Protein AF-A0A8T5GR39-F1 (afdb_monomer)

Mean predicted aligned error: 9.31 Å

pLDDT: mean 83.49, std 21.76, range [28.8, 98.62]

Structure (mmCIF, N/CA/C/O backbone):
data_AF-A0A8T5GR39-F1
#
_entry.id   AF-A0A8T5GR39-F1
#
loop_
_atom_site.group_PDB
_atom_site.id
_atom_site.type_symbol
_atom_site.label_atom_id
_atom_site.label_alt_id
_atom_site.label_comp_id
_atom_site.label_asym_id
_atom_site.label_entity_id
_atom_site.label_seq_id
_atom_site.pdbx_PDB_ins_code
_atom_site.Cartn_x
_atom_site.Cartn_y
_atom_site.Cartn_z
_atom_site.occupancy
_atom_site.B_iso_or_equiv
_atom_site.auth_seq_id
_atom_site.auth_comp_id
_a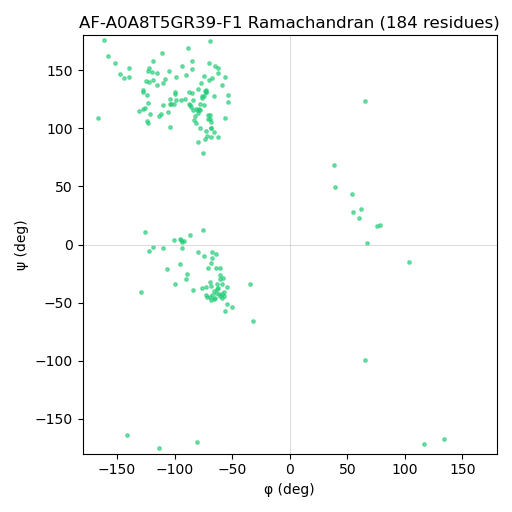tom_site.auth_asym_id
_atom_site.auth_atom_id
_atom_site.pdbx_PDB_model_num
ATOM 1 N N . MET A 1 1 ? -48.425 -27.937 48.451 1.00 47.28 1 MET A N 1
ATOM 2 C CA . MET A 1 1 ? -47.661 -26.733 48.041 1.00 47.28 1 MET A CA 1
ATOM 3 C C . MET A 1 1 ? -46.239 -27.165 47.697 1.00 47.28 1 MET A C 1
ATOM 5 O O . MET A 1 1 ? -45.456 -27.424 48.602 1.00 47.28 1 MET A O 1
ATOM 9 N N . ASN A 1 2 ? -45.935 -27.341 46.407 1.00 40.69 2 ASN A N 1
ATOM 10 C CA . ASN A 1 2 ? -44.663 -27.902 45.933 1.00 40.69 2 ASN A CA 1
ATOM 11 C C . ASN A 1 2 ? -43.601 -26.805 45.770 1.00 40.69 2 ASN A C 1
ATOM 13 O O . ASN A 1 2 ? -43.786 -25.868 44.998 1.00 40.69 2 ASN A O 1
ATOM 17 N N . LYS A 1 3 ? -42.480 -26.931 46.492 1.00 43.59 3 LYS A N 1
ATOM 18 C CA . LYS A 1 3 ? -41.306 -26.057 46.356 1.00 43.59 3 LYS A CA 1
ATOM 19 C C . LYS A 1 3 ? -40.440 -26.539 45.190 1.00 43.59 3 LYS A C 1
ATOM 21 O O . LYS A 1 3 ? -39.753 -27.549 45.303 1.00 43.59 3 LYS A O 1
ATOM 26 N N . ILE A 1 4 ? -40.461 -25.799 44.086 1.00 51.00 4 ILE A N 1
ATOM 27 C CA . ILE A 1 4 ? -39.559 -25.983 42.943 1.00 51.00 4 ILE A CA 1
ATOM 28 C C . ILE A 1 4 ? -38.205 -25.359 43.308 1.00 51.00 4 ILE A C 1
ATOM 30 O O . ILE A 1 4 ? -38.114 -24.150 43.523 1.00 51.00 4 ILE A O 1
ATOM 34 N N . LYS A 1 5 ? -37.149 -26.176 43.398 1.00 48.50 5 LYS A N 1
ATOM 35 C CA . LYS A 1 5 ? -35.764 -25.696 43.517 1.00 48.50 5 LYS A CA 1
ATOM 36 C C . LYS A 1 5 ? -35.280 -25.271 42.127 1.00 48.50 5 LYS A C 1
ATOM 38 O O . LYS A 1 5 ? -35.202 -26.102 41.229 1.00 48.50 5 LYS A O 1
ATOM 43 N N . LYS A 1 6 ? -34.974 -23.982 41.946 1.00 46.47 6 LYS A N 1
ATOM 44 C CA . LYS A 1 6 ? -34.277 -23.466 40.758 1.00 46.47 6 LYS A CA 1
ATOM 45 C C . LYS A 1 6 ? -32.780 -23.741 40.902 1.00 46.47 6 LYS A C 1
ATOM 47 O O . LYS A 1 6 ? -32.142 -23.204 41.803 1.00 46.47 6 LYS A O 1
ATOM 52 N N . THR A 1 7 ? -32.241 -24.562 40.012 1.00 47.00 7 THR A N 1
ATOM 53 C CA . THR A 1 7 ? -30.799 -24.749 39.824 1.00 47.00 7 THR A CA 1
ATOM 54 C C . THR A 1 7 ? -30.278 -23.579 38.986 1.00 47.00 7 THR A C 1
ATOM 56 O O . THR A 1 7 ? -30.674 -23.432 37.832 1.00 47.00 7 THR A O 1
ATOM 59 N N . LEU A 1 8 ? -29.440 -22.715 39.567 1.00 40.53 8 LEU A N 1
ATOM 60 C CA . LEU A 1 8 ? -28.679 -21.718 38.810 1.00 40.53 8 LEU A CA 1
ATOM 61 C C . LEU A 1 8 ? -27.487 -22.415 38.144 1.00 40.53 8 LEU A C 1
ATOM 63 O O . LEU A 1 8 ? -26.633 -22.967 38.834 1.00 40.53 8 LEU A O 1
ATOM 67 N N . TYR A 1 9 ? -27.411 -22.350 36.817 1.00 39.31 9 TYR A N 1
ATOM 68 C CA . TYR A 1 9 ? -26.174 -22.606 36.086 1.00 39.31 9 TYR A CA 1
ATOM 69 C C . TYR A 1 9 ? -25.339 -21.325 36.103 1.00 39.31 9 TYR A C 1
ATOM 71 O O . TYR A 1 9 ? -25.710 -20.326 35.492 1.00 39.31 9 TYR A O 1
ATOM 79 N N . ALA A 1 10 ? -24.226 -21.347 36.834 1.00 38.19 10 ALA A N 1
ATOM 80 C CA . ALA A 1 10 ? -23.191 -20.331 36.730 1.00 38.19 10 ALA A CA 1
ATOM 81 C C . ALA A 1 10 ? -22.310 -20.669 35.519 1.00 38.19 10 ALA A C 1
ATOM 83 O O . ALA A 1 10 ? -21.510 -21.602 35.562 1.00 38.19 10 ALA A O 1
ATOM 84 N N . THR A 1 11 ? -22.468 -19.933 34.422 1.00 42.97 11 THR A N 1
ATOM 85 C CA . THR A 1 11 ? -21.481 -19.899 33.339 1.00 42.97 11 THR A CA 1
ATOM 86 C C . THR A 1 11 ? -20.228 -19.204 33.857 1.00 42.97 11 THR A C 1
ATOM 88 O O . THR A 1 11 ? -20.209 -17.987 34.035 1.00 42.97 11 THR A O 1
ATOM 91 N N . ALA A 1 12 ? -19.187 -19.987 34.126 1.00 37.16 12 ALA A N 1
ATOM 92 C CA . ALA A 1 12 ? -17.850 -19.480 34.377 1.00 37.16 12 ALA A CA 1
ATOM 93 C C . ALA A 1 12 ? -17.296 -18.892 33.070 1.00 37.16 12 ALA A C 1
ATOM 95 O O . ALA A 1 12 ? -16.859 -19.623 32.183 1.00 37.16 12 ALA A O 1
ATOM 96 N N . ALA A 1 13 ? -17.341 -17.566 32.935 1.00 38.84 13 ALA A N 1
ATOM 97 C CA . ALA A 1 13 ? -16.509 -16.866 31.971 1.00 38.84 13 ALA A CA 1
ATOM 98 C C . ALA A 1 13 ? -15.063 -16.969 32.470 1.00 38.84 13 ALA A C 1
ATOM 100 O O . ALA A 1 13 ? -14.705 -16.383 33.492 1.00 38.84 13 ALA A O 1
ATOM 101 N N . ALA A 1 14 ? -14.250 -17.770 31.785 1.00 36.03 14 ALA A N 1
ATOM 102 C CA . A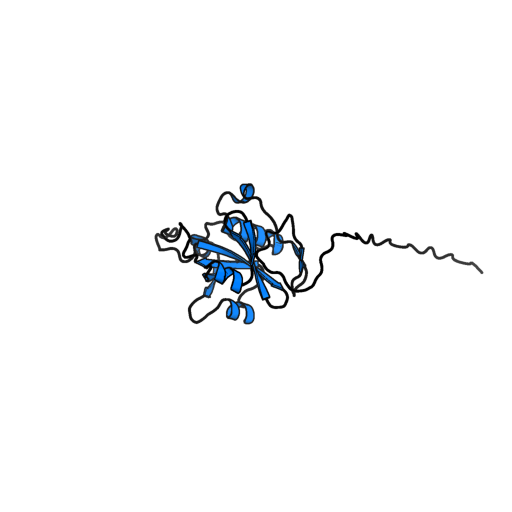LA A 1 14 ? -12.818 -17.825 32.021 1.00 36.03 14 ALA A CA 1
ATOM 103 C C . ALA A 1 14 ? -12.212 -16.473 31.616 1.00 36.03 14 ALA A C 1
ATOM 105 O O . ALA A 1 14 ? -11.966 -16.209 30.442 1.00 36.03 14 ALA A O 1
ATOM 106 N N . ALA A 1 15 ? -12.010 -15.596 32.599 1.00 36.66 15 ALA A N 1
ATOM 107 C CA . ALA A 1 15 ? -11.157 -14.432 32.451 1.00 36.66 15 ALA A CA 1
ATOM 108 C C . ALA A 1 15 ? -9.715 -14.936 32.324 1.00 36.66 15 ALA A C 1
ATOM 110 O O . ALA A 1 15 ? -9.081 -15.306 33.313 1.00 36.66 15 ALA A O 1
ATOM 111 N N . VAL A 1 16 ? -9.211 -14.994 31.094 1.00 32.41 16 VAL A N 1
ATOM 112 C CA . VAL A 1 16 ? -7.789 -15.216 30.846 1.00 32.41 16 VAL A CA 1
ATOM 113 C C . VAL A 1 16 ? -7.068 -13.919 31.207 1.00 32.41 16 VAL A C 1
ATOM 115 O O . VAL A 1 16 ? -6.948 -12.995 30.408 1.00 32.41 16 VAL A O 1
ATOM 118 N N . LEU A 1 17 ? -6.645 -13.835 32.466 1.00 34.78 17 LEU A N 1
ATOM 119 C CA . LEU A 1 17 ? -5.727 -12.818 32.959 1.00 34.78 17 LEU A CA 1
ATOM 120 C C . LEU A 1 17 ? -4.334 -13.115 32.397 1.00 34.78 17 LEU A C 1
ATOM 122 O O . LEU A 1 17 ? -3.565 -13.870 32.987 1.00 34.78 17 LEU A O 1
ATOM 126 N N . PHE A 1 18 ? -4.001 -12.509 31.259 1.00 34.69 18 PHE A N 1
ATOM 127 C CA . PHE A 1 18 ? -2.606 -12.368 30.858 1.00 34.69 18 PHE A CA 1
ATOM 128 C C . PHE A 1 18 ? -1.982 -11.223 31.653 1.00 34.69 18 PHE A C 1
ATOM 130 O O . PHE A 1 18 ? -2.155 -10.043 31.356 1.00 34.69 18 PHE A O 1
ATOM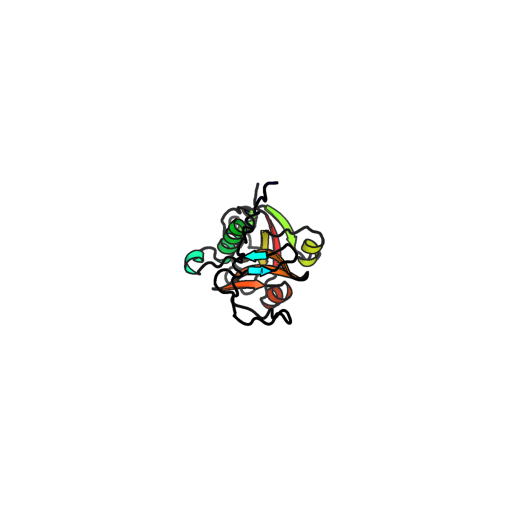 137 N N . THR A 1 19 ? -1.246 -11.586 32.698 1.00 36.47 19 THR A N 1
ATOM 138 C CA . THR A 1 19 ? -0.335 -10.684 33.395 1.00 36.47 19 THR A CA 1
ATOM 139 C C . THR A 1 19 ? 0.963 -10.566 32.596 1.00 36.47 19 THR A C 1
ATOM 141 O O . THR A 1 19 ? 1.924 -11.289 32.846 1.00 36.47 19 THR A O 1
ATOM 144 N N . SER A 1 20 ? 1.015 -9.626 31.657 1.00 34.41 20 SER A N 1
ATOM 145 C CA . SER A 1 20 ? 2.265 -8.941 31.320 1.00 34.41 20 SER A CA 1
ATOM 146 C C . SER A 1 20 ? 1.970 -7.451 31.317 1.00 34.41 20 SER A C 1
ATOM 148 O O . SER A 1 20 ? 1.134 -6.990 30.542 1.00 34.41 20 SER A O 1
ATOM 150 N N . GLY A 1 21 ? 2.584 -6.716 32.241 1.00 33.69 21 GLY A N 1
ATOM 151 C CA . GLY A 1 21 ? 2.335 -5.293 32.422 1.00 33.69 21 GLY A CA 1
ATOM 152 C C . GLY A 1 21 ? 2.572 -4.508 31.136 1.00 33.69 21 GLY A C 1
ATOM 153 O O . GLY A 1 21 ? 3.713 -4.294 30.748 1.00 33.69 21 GLY A O 1
ATOM 154 N N . TYR A 1 22 ? 1.489 -4.035 30.527 1.00 32.62 22 TYR A N 1
ATOM 155 C CA . TYR A 1 22 ? 1.511 -2.950 29.559 1.00 32.62 22 TYR A CA 1
ATOM 156 C C . TYR A 1 22 ? 0.773 -1.774 30.185 1.00 32.62 22 TYR A C 1
ATOM 158 O O . TYR A 1 22 ? -0.435 -1.816 30.420 1.00 32.62 22 TYR A O 1
ATOM 166 N N . LYS A 1 23 ? 1.530 -0.727 30.514 1.00 28.80 23 LYS A N 1
ATOM 167 C CA . LYS A 1 23 ? 0.948 0.574 30.823 1.00 28.80 23 LYS A CA 1
ATOM 168 C C . LYS A 1 23 ? 0.419 1.142 29.511 1.00 28.80 23 LYS A C 1
ATOM 170 O O . LYS A 1 23 ? 1.199 1.483 28.632 1.00 28.80 23 LYS A O 1
ATOM 175 N N . VAL A 1 24 ? -0.900 1.231 29.393 1.00 32.59 24 VAL A N 1
ATOM 176 C CA . VAL A 1 24 ? -1.555 2.072 28.392 1.00 32.59 24 VAL A CA 1
ATOM 177 C C . VAL A 1 24 ? -1.372 3.512 28.867 1.00 32.59 24 VAL A C 1
ATOM 179 O O . VAL A 1 24 ? -2.049 3.962 29.789 1.00 32.59 24 VAL A O 1
ATOM 182 N N . GLY A 1 25 ? -0.376 4.194 28.316 1.00 29.55 25 GLY A N 1
ATOM 183 C CA . GLY A 1 25 ? -0.053 5.580 28.624 1.00 29.55 25 GLY A CA 1
ATOM 184 C C . GLY A 1 25 ? 0.911 6.091 27.568 1.00 29.55 25 GLY A C 1
ATOM 185 O O . GLY A 1 25 ? 2.052 5.653 27.550 1.00 29.55 25 GLY A O 1
ATOM 186 N N . GLU A 1 26 ? 0.403 6.975 26.707 1.00 30.44 26 GLU A N 1
ATOM 187 C CA . GLU A 1 26 ? 1.062 7.559 25.531 1.00 30.44 26 GLU A CA 1
ATOM 188 C C . GLU A 1 26 ? 1.391 6.543 24.426 1.00 30.44 26 GLU A C 1
ATOM 190 O O . GLU A 1 26 ? 2.028 5.516 24.637 1.00 30.44 26 GLU A O 1
ATOM 195 N N . ALA A 1 27 ? 0.885 6.811 23.220 1.00 35.66 27 ALA A N 1
ATOM 196 C CA . ALA A 1 27 ? 1.167 6.024 22.032 1.00 35.66 27 ALA A CA 1
ATOM 197 C C . ALA A 1 27 ? 2.670 6.10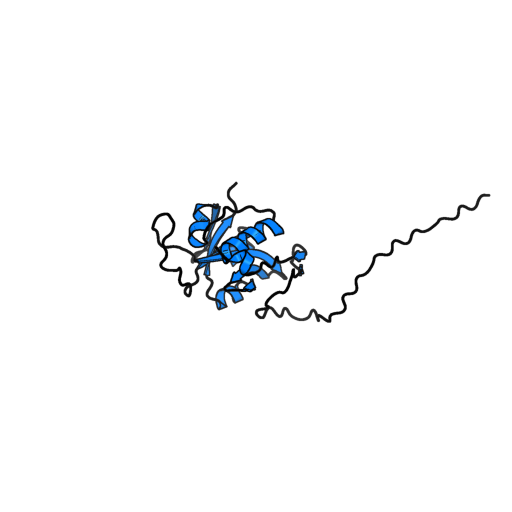1 21.729 1.00 35.66 27 ALA A C 1
ATOM 199 O O . ALA A 1 27 ? 3.140 7.012 21.051 1.00 35.66 27 ALA A O 1
ATOM 200 N N . ASP A 1 28 ? 3.430 5.146 22.255 1.00 42.38 28 ASP A N 1
ATOM 201 C CA . ASP A 1 28 ? 4.811 4.923 21.867 1.00 42.38 28 ASP A CA 1
ATOM 202 C C . ASP A 1 28 ? 4.816 4.230 20.497 1.00 42.38 28 ASP A C 1
ATOM 204 O O . ASP A 1 28 ? 4.938 3.012 20.368 1.00 42.38 28 ASP A O 1
ATOM 208 N N . VAL A 1 29 ? 4.599 5.030 19.450 1.00 47.31 29 VAL A N 1
ATOM 209 C CA . VAL A 1 29 ? 4.646 4.594 18.049 1.00 47.31 29 VAL A CA 1
ATOM 210 C C . VAL A 1 29 ? 6.101 4.406 17.586 1.00 47.31 29 VAL A C 1
ATOM 212 O O . VAL A 1 29 ? 6.349 4.287 16.394 1.00 47.31 29 VAL A O 1
ATOM 215 N N . ASN A 1 30 ? 7.111 4.394 18.464 1.00 43.38 30 ASN A N 1
ATOM 216 C CA . ASN A 1 30 ? 8.511 4.303 18.046 1.00 43.38 30 ASN A CA 1
ATOM 217 C C . ASN A 1 30 ? 8.846 2.930 17.434 1.00 43.38 30 ASN A C 1
ATOM 219 O O . ASN A 1 30 ? 9.254 2.019 18.145 1.00 43.38 30 ASN A O 1
ATOM 223 N N . ASN A 1 31 ? 8.730 2.805 16.103 1.00 47.41 31 ASN A N 1
ATOM 224 C CA . ASN A 1 31 ? 9.329 1.749 15.270 1.00 47.41 31 ASN A CA 1
ATOM 225 C C . ASN A 1 31 ? 9.294 0.345 15.900 1.00 47.41 31 ASN A C 1
ATOM 227 O O . ASN A 1 31 ? 10.317 -0.339 15.990 1.00 47.41 31 ASN A O 1
ATOM 231 N N . ARG A 1 32 ? 8.128 -0.081 16.387 1.00 45.38 32 ARG A N 1
ATOM 232 C CA . ARG A 1 32 ? 8.007 -1.377 17.045 1.00 45.38 32 ARG A CA 1
ATOM 233 C C . ARG A 1 32 ? 8.049 -2.484 15.992 1.00 45.38 32 ARG A C 1
ATOM 235 O O . ARG A 1 32 ? 7.196 -2.535 15.111 1.00 45.38 32 ARG A O 1
ATOM 242 N N . VAL A 1 33 ? 9.031 -3.378 16.103 1.00 50.97 33 VAL A N 1
ATOM 243 C CA . VAL A 1 33 ? 9.006 -4.677 15.420 1.00 50.97 33 VAL A CA 1
ATOM 244 C C . VAL A 1 33 ? 7.935 -5.508 16.120 1.00 50.97 33 VAL A C 1
ATOM 246 O O . VAL A 1 33 ? 8.093 -5.873 17.288 1.00 50.97 33 VAL A O 1
ATOM 249 N N . LEU A 1 34 ? 6.807 -5.714 15.444 1.00 53.06 34 LEU A N 1
ATOM 250 C CA . LEU A 1 34 ? 5.657 -6.417 16.008 1.00 53.06 34 LEU A CA 1
ATOM 251 C C . LEU A 1 34 ? 5.928 -7.931 16.005 1.00 53.06 34 LEU A C 1
ATOM 253 O O . LEU A 1 34 ? 6.533 -8.466 15.073 1.00 53.06 34 LEU A O 1
ATOM 257 N N . GLY A 1 35 ? 5.542 -8.598 17.094 1.00 52.44 35 GLY A N 1
ATOM 258 C CA . GLY A 1 35 ? 5.691 -10.045 17.272 1.00 52.44 35 GLY A CA 1
ATOM 259 C C . GLY A 1 35 ? 4.593 -10.848 16.566 1.00 52.44 35 GLY A C 1
ATOM 260 O O . GLY A 1 35 ? 3.808 -10.303 15.796 1.00 52.44 35 GLY A O 1
ATOM 261 N N . ILE A 1 36 ? 4.539 -12.154 16.847 1.00 57.66 36 ILE A N 1
ATOM 262 C CA . ILE A 1 36 ? 3.492 -13.066 16.354 1.00 57.66 36 ILE A CA 1
ATOM 263 C C . ILE A 1 36 ? 2.081 -12.538 16.691 1.00 57.66 36 ILE A C 1
ATOM 265 O O . ILE A 1 36 ? 1.784 -12.297 17.858 1.00 57.66 36 ILE A O 1
ATOM 269 N N . ASP A 1 37 ? 1.256 -12.355 15.654 1.00 68.44 37 ASP A N 1
ATOM 270 C CA . ASP A 1 37 ? -0.166 -11.973 15.659 1.00 68.44 37 ASP A CA 1
ATOM 271 C C . ASP A 1 37 ? -0.575 -10.926 16.711 1.00 68.44 37 ASP A C 1
ATOM 273 O O . ASP A 1 37 ? -1.323 -11.197 17.655 1.00 68.44 37 ASP A O 1
ATOM 277 N N . GLU A 1 38 ? -0.102 -9.689 16.536 1.00 83.56 38 GLU A N 1
ATOM 278 C CA . GLU A 1 38 ? -0.457 -8.584 17.427 1.00 83.56 38 GLU A CA 1
ATOM 279 C C . GLU A 1 38 ? -1.895 -8.095 17.180 1.00 83.56 38 GLU A C 1
ATOM 281 O O . GLU A 1 38 ? -2.283 -7.777 16.053 1.00 83.56 38 GLU A O 1
ATOM 286 N N . ILE A 1 39 ? -2.691 -8.017 18.252 1.00 89.25 39 ILE A N 1
ATOM 287 C CA . ILE A 1 39 ? -4.032 -7.424 18.223 1.00 89.25 39 ILE A CA 1
ATOM 288 C C . ILE A 1 39 ? -3.889 -5.907 18.335 1.00 89.25 39 ILE A C 1
ATOM 290 O O . ILE A 1 39 ? -3.446 -5.383 19.356 1.00 89.25 39 ILE A O 1
ATOM 294 N N . ILE A 1 40 ? -4.317 -5.206 17.294 1.00 91.38 40 ILE A N 1
ATOM 295 C CA . ILE A 1 40 ? -4.331 -3.751 17.208 1.00 91.38 40 ILE A CA 1
ATOM 296 C C . ILE A 1 40 ? -5.744 -3.258 17.499 1.00 91.38 40 ILE A C 1
ATOM 298 O O . ILE A 1 40 ? -6.707 -3.731 16.888 1.00 91.38 40 ILE A O 1
ATOM 302 N N . GLN A 1 41 ? -5.870 -2.291 18.410 1.00 93.31 41 GLN A N 1
ATOM 303 C CA . GLN A 1 41 ? -7.140 -1.611 18.631 1.00 93.31 41 GLN A CA 1
ATOM 304 C C . GLN A 1 41 ? -7.293 -0.436 17.665 1.00 93.31 41 GLN A C 1
ATOM 306 O O . GLN A 1 41 ? -6.478 0.482 17.683 1.00 93.31 41 GLN A O 1
ATOM 311 N N . LEU A 1 42 ? -8.332 -0.466 16.837 1.00 94.38 42 LEU A N 1
ATOM 312 C CA . LEU A 1 42 ? -8.671 0.596 15.894 1.00 94.38 42 LEU A CA 1
ATOM 313 C C . LEU A 1 42 ? -9.954 1.294 16.335 1.00 94.38 42 LEU A C 1
ATOM 315 O O . LEU A 1 42 ? -10.766 0.753 17.086 1.00 94.38 42 LEU A O 1
ATOM 319 N N . ASP A 1 43 ? -10.205 2.461 15.754 1.00 93.12 43 ASP A N 1
ATOM 320 C CA . ASP A 1 43 ? -11.436 3.226 15.977 1.00 93.12 43 ASP A CA 1
ATOM 321 C C . ASP A 1 43 ? -12.686 2.436 15.542 1.00 93.12 43 ASP A C 1
ATOM 323 O O . ASP A 1 43 ? -13.777 2.613 16.079 1.00 93.12 43 ASP A O 1
ATOM 327 N N . SER A 1 44 ? -12.515 1.517 14.585 1.00 92.50 44 SER A N 1
ATOM 328 C CA . SER A 1 44 ? -13.566 0.626 14.067 1.00 92.50 44 SER A CA 1
ATOM 329 C C . SER A 1 44 ? -13.660 -0.730 14.783 1.00 92.50 44 SER A C 1
ATOM 331 O O . SER A 1 44 ? -14.466 -1.575 14.390 1.00 92.50 44 SER A O 1
ATOM 333 N N . GLY A 1 45 ? -12.851 -0.953 15.822 1.00 94.44 45 GLY A N 1
ATOM 334 C CA . GLY A 1 45 ? -12.739 -2.218 16.546 1.00 94.44 45 GLY A CA 1
ATOM 335 C C . GLY A 1 45 ? -11.348 -2.840 16.438 1.00 94.44 45 GLY A C 1
ATOM 336 O O . GLY A 1 45 ? -10.412 -2.239 15.927 1.00 94.44 45 GLY A O 1
ATOM 337 N N . GLN A 1 46 ? -11.201 -4.069 16.922 1.00 94.19 46 GLN A N 1
ATOM 338 C CA . GLN A 1 46 ? -9.896 -4.730 16.971 1.00 94.19 46 GLN A CA 1
ATOM 339 C C . GLN A 1 46 ? -9.601 -5.538 15.704 1.00 94.19 46 GLN A C 1
ATOM 341 O O . GLN A 1 46 ? -10.502 -6.155 15.128 1.00 94.19 46 GLN A O 1
ATOM 346 N N . ARG A 1 47 ? -8.329 -5.581 15.299 1.00 93.69 47 ARG A N 1
ATOM 347 C CA . ARG A 1 47 ? -7.839 -6.418 14.195 1.00 93.69 47 ARG A CA 1
ATOM 348 C C . ARG A 1 47 ? -6.493 -7.030 14.536 1.00 93.69 47 ARG A C 1
ATOM 350 O O . ARG A 1 47 ? -5.661 -6.379 15.154 1.00 93.69 47 ARG A O 1
ATOM 357 N N . THR A 1 48 ? -6.267 -8.255 14.086 1.00 93.75 48 THR A N 1
ATOM 358 C CA . THR A 1 48 ? -4.953 -8.895 14.170 1.00 93.75 48 THR A CA 1
ATOM 359 C C . THR A 1 48 ? -4.111 -8.477 12.972 1.00 93.75 48 THR A C 1
ATOM 361 O O . THR A 1 48 ? -4.583 -8.542 11.835 1.00 93.75 48 THR A O 1
ATOM 364 N N . LEU A 1 49 ? -2.880 -8.031 13.216 1.00 91.50 49 LEU A N 1
ATOM 365 C CA . LEU A 1 49 ? -1.911 -7.793 12.154 1.00 91.50 49 LEU A CA 1
ATOM 366 C C . LEU A 1 49 ? -1.205 -9.115 11.809 1.00 91.50 49 LEU A C 1
ATOM 368 O O . LEU A 1 49 ? -0.496 -9.644 12.666 1.00 91.50 49 LEU A O 1
ATOM 372 N N . PRO A 1 50 ? -1.359 -9.644 10.584 1.00 90.56 50 PRO A N 1
ATOM 373 C CA . PRO A 1 50 ? -0.755 -10.911 10.218 1.00 90.56 50 PRO A CA 1
ATOM 374 C C . PRO A 1 50 ? 0.755 -10.756 10.055 1.00 90.56 50 PRO A C 1
ATOM 376 O O . PRO A 1 50 ? 1.243 -9.847 9.374 1.00 90.56 50 PRO A O 1
ATOM 379 N N . PHE A 1 51 ? 1.500 -11.680 10.653 1.00 88.31 51 PHE A N 1
ATOM 380 C CA . PHE A 1 51 ? 2.943 -11.753 10.493 1.00 88.31 51 PHE A CA 1
ATOM 381 C C . PHE A 1 51 ? 3.314 -12.902 9.556 1.00 88.31 51 PHE A C 1
ATOM 383 O O . PHE A 1 51 ? 2.981 -14.056 9.807 1.00 88.31 51 PHE A O 1
ATOM 390 N N . TYR A 1 52 ? 4.072 -12.596 8.504 1.00 85.50 52 TYR A N 1
ATOM 391 C CA . TYR A 1 52 ? 4.634 -13.609 7.613 1.00 85.50 52 TYR A CA 1
ATOM 392 C C . TYR A 1 52 ? 6.155 -13.583 7.709 1.00 85.50 52 TYR A C 1
ATOM 394 O O . TYR A 1 52 ? 6.782 -12.521 7.700 1.00 85.50 52 TYR A O 1
ATOM 402 N N . SER A 1 53 ? 6.770 -14.758 7.755 1.00 81.62 53 SER A N 1
ATOM 403 C CA . SER A 1 53 ? 8.223 -14.870 7.718 1.00 81.62 53 SER A CA 1
ATOM 404 C C . SER A 1 53 ? 8.786 -14.378 6.381 1.00 81.62 53 SER A C 1
ATOM 406 O O . SER A 1 53 ? 8.166 -14.484 5.318 1.00 81.62 53 SER A O 1
ATOM 408 N N . SER A 1 54 ? 10.039 -13.920 6.394 1.00 78.81 54 SER A N 1
ATOM 409 C CA . SER A 1 54 ? 10.764 -13.598 5.158 1.00 78.81 54 SER A CA 1
ATOM 410 C C . SER A 1 54 ? 10.853 -14.802 4.207 1.00 78.81 54 SER A C 1
ATOM 412 O O . SER A 1 54 ? 10.868 -14.627 2.988 1.00 78.81 54 SER A O 1
ATOM 414 N N . PHE A 1 55 ? 10.844 -16.032 4.741 1.00 80.38 55 PHE A N 1
ATOM 415 C CA . PHE A 1 55 ? 10.781 -17.261 3.950 1.00 80.38 55 PHE A CA 1
ATOM 416 C C . PHE A 1 55 ? 9.463 -17.375 3.172 1.00 80.38 55 PHE A C 1
ATOM 418 O O . PHE A 1 55 ? 9.467 -17.743 1.995 1.00 80.38 55 PHE A O 1
ATOM 425 N N . GLU A 1 56 ? 8.342 -17.032 3.801 1.00 81.62 56 GLU A N 1
ATOM 426 C CA . GLU A 1 56 ? 7.034 -17.006 3.149 1.00 81.62 56 GLU A CA 1
ATOM 427 C C . GLU A 1 56 ? 6.949 -15.874 2.124 1.00 81.62 56 GLU A C 1
ATOM 429 O O . GLU A 1 56 ? 6.323 -16.042 1.078 1.00 81.62 56 GLU A O 1
ATOM 434 N N . LEU A 1 57 ? 7.634 -14.753 2.354 1.00 85.19 57 LEU A N 1
ATOM 435 C CA . LEU A 1 57 ? 7.587 -13.567 1.495 1.00 85.19 57 LEU A CA 1
ATOM 436 C C . LEU A 1 57 ? 8.684 -13.481 0.420 1.00 85.19 57 LEU A C 1
ATOM 438 O O . LEU A 1 57 ? 8.683 -12.514 -0.336 1.00 85.19 57 LEU A O 1
ATOM 442 N N . LYS A 1 58 ? 9.565 -14.488 0.296 1.00 72.81 58 LYS A N 1
ATOM 443 C CA . LYS A 1 58 ? 10.773 -14.535 -0.570 1.00 72.81 58 LYS A CA 1
ATOM 444 C C . LYS A 1 58 ? 10.704 -13.826 -1.930 1.00 72.81 58 LYS A C 1
ATOM 446 O O . LYS A 1 58 ? 11.716 -13.309 -2.386 1.00 72.81 58 LYS A O 1
ATOM 451 N N . ASN A 1 59 ? 9.542 -13.819 -2.583 1.00 65.44 59 ASN A N 1
ATOM 452 C CA . ASN A 1 59 ? 9.303 -13.111 -3.838 1.00 65.44 59 ASN A CA 1
ATOM 453 C C . ASN A 1 59 ? 8.205 -12.064 -3.654 1.00 65.44 59 ASN A C 1
ATOM 455 O O . ASN A 1 59 ? 7.179 -12.351 -3.033 1.00 65.44 59 ASN A O 1
ATOM 459 N N . LEU A 1 60 ? 8.374 -10.906 -4.303 1.00 72.50 60 LEU A N 1
ATOM 460 C CA . LEU A 1 60 ? 7.385 -9.820 -4.316 1.00 72.50 60 LEU A CA 1
ATOM 461 C C . LEU A 1 60 ? 7.103 -9.256 -2.914 1.00 72.50 60 LEU A C 1
ATOM 463 O O . LEU A 1 60 ? 5.987 -8.832 -2.668 1.00 72.50 60 LEU A O 1
ATOM 467 N N . MET A 1 61 ? 8.086 -9.276 -2.008 1.00 85.50 61 MET A N 1
ATOM 468 C CA . MET A 1 61 ? 7.944 -9.100 -0.552 1.00 85.50 61 MET A CA 1
ATOM 469 C C . MET A 1 61 ? 6.802 -8.168 -0.102 1.00 85.50 61 MET A C 1
ATOM 471 O O . MET A 1 61 ? 5.824 -8.646 0.470 1.00 85.50 61 MET A O 1
ATOM 475 N N . CYS A 1 62 ? 6.872 -6.870 -0.417 1.00 95.31 62 CYS A N 1
ATOM 476 C CA . CYS A 1 62 ? 5.846 -5.901 -0.019 1.00 95.31 62 CYS A CA 1
ATOM 477 C C . CYS A 1 62 ? 4.486 -6.145 -0.690 1.00 95.31 62 CYS A C 1
ATOM 479 O O . CYS A 1 62 ? 3.454 -6.074 -0.029 1.00 95.31 62 CYS A O 1
ATOM 481 N N . ALA A 1 63 ? 4.471 -6.503 -1.976 1.00 96.81 63 ALA A N 1
ATOM 482 C CA . ALA A 1 63 ? 3.240 -6.763 -2.715 1.00 96.81 63 ALA A CA 1
ATOM 483 C C . ALA A 1 63 ? 2.561 -8.077 -2.313 1.00 96.81 63 ALA A C 1
ATOM 485 O O . ALA A 1 63 ? 1.336 -8.157 -2.222 1.00 96.81 63 ALA A O 1
ATOM 486 N N . LYS A 1 64 ? 3.353 -9.111 -2.022 1.00 96.06 64 LYS A N 1
ATOM 487 C CA . LYS A 1 64 ? 2.868 -10.379 -1.489 1.00 96.06 64 LYS A CA 1
ATOM 488 C C . LYS A 1 64 ? 2.297 -10.176 -0.092 1.00 96.06 64 LYS A C 1
ATOM 490 O O . LYS A 1 64 ? 1.188 -10.641 0.137 1.00 96.06 64 LYS A O 1
ATOM 495 N N . TYR A 1 65 ? 3.007 -9.461 0.781 1.00 96.44 65 TYR A N 1
ATOM 496 C CA . TYR A 1 65 ? 2.508 -9.106 2.108 1.00 96.44 65 TYR A CA 1
ATOM 497 C C . TYR A 1 65 ? 1.173 -8.363 2.019 1.00 96.44 65 TYR A C 1
ATOM 499 O O . TYR A 1 65 ? 0.180 -8.848 2.550 1.00 96.44 65 TYR A O 1
ATOM 507 N N . ALA A 1 66 ? 1.129 -7.238 1.294 1.00 97.75 66 ALA A N 1
ATOM 508 C CA . ALA A 1 66 ? -0.055 -6.383 1.229 1.00 97.75 66 ALA A CA 1
ATOM 509 C C . ALA A 1 66 ? -1.285 -7.160 0.743 1.00 97.75 66 ALA A C 1
ATOM 511 O O . ALA A 1 66 ? -2.361 -7.037 1.316 1.00 97.75 66 ALA A O 1
ATOM 512 N N . ARG A 1 67 ? -1.110 -8.029 -0.258 1.00 97.75 67 ARG A N 1
ATOM 513 C CA . ARG A 1 67 ? -2.183 -8.873 -0.787 1.00 97.75 67 ARG A CA 1
ATOM 514 C C . ARG A 1 67 ? -2.641 -9.962 0.183 1.00 97.75 67 ARG A C 1
ATOM 516 O O . ARG A 1 67 ? -3.841 -10.181 0.303 1.00 97.75 67 ARG A O 1
ATOM 523 N N . LEU A 1 68 ? -1.714 -10.670 0.833 1.00 96.19 68 LEU A N 1
ATOM 524 C CA . LEU A 1 68 ? -2.076 -11.713 1.800 1.00 96.19 68 LEU A CA 1
ATOM 525 C C . LEU A 1 68 ? -2.796 -11.101 3.003 1.00 96.19 68 LEU A C 1
ATOM 527 O O . LEU A 1 68 ? -3.883 -11.554 3.344 1.00 96.19 68 LEU A O 1
ATOM 531 N N . ALA A 1 69 ? -2.259 -10.006 3.542 1.00 96.69 69 ALA A N 1
ATOM 532 C CA . ALA A 1 69 ? -2.882 -9.267 4.629 1.00 96.69 69 ALA A CA 1
ATOM 533 C C . ALA A 1 69 ? -4.263 -8.716 4.223 1.00 96.69 69 ALA A C 1
ATOM 535 O O . ALA A 1 69 ? -5.226 -8.866 4.971 1.00 96.69 69 ALA A O 1
ATOM 536 N N . ALA A 1 70 ? -4.405 -8.160 3.013 1.00 98.06 70 ALA A N 1
ATOM 537 C CA . ALA A 1 70 ? -5.700 -7.711 2.500 1.00 98.06 70 ALA A CA 1
ATOM 538 C C . ALA A 1 70 ? -6.730 -8.849 2.430 1.00 98.06 70 ALA A C 1
ATOM 540 O O . ALA A 1 70 ? -7.887 -8.678 2.819 1.00 98.06 70 ALA A O 1
ATOM 541 N N . LYS A 1 71 ? -6.308 -10.032 1.973 1.00 97.38 71 LYS A N 1
ATOM 542 C CA . LYS A 1 71 ? -7.180 -11.203 1.900 1.00 97.38 71 LYS A CA 1
ATOM 543 C C . LYS A 1 71 ? -7.575 -11.706 3.284 1.00 97.38 71 LYS A C 1
ATOM 545 O O . LYS A 1 71 ? -8.737 -12.032 3.495 1.00 97.38 71 LYS A O 1
ATOM 550 N N . GLU A 1 72 ? -6.628 -11.772 4.208 1.00 96.44 72 GLU A N 1
ATOM 551 C CA . GLU A 1 72 ? -6.838 -12.324 5.545 1.00 96.44 72 GLU A CA 1
ATOM 552 C C . GLU A 1 72 ? -7.701 -11.411 6.423 1.00 96.44 72 GLU A C 1
ATOM 554 O O . GLU A 1 72 ? -8.652 -11.873 7.049 1.00 96.44 72 GLU A O 1
ATOM 559 N N . ILE A 1 73 ? -7.419 -10.107 6.418 1.00 96.31 73 ILE A N 1
ATOM 560 C CA . ILE A 1 73 ? -8.092 -9.136 7.289 1.00 96.31 73 ILE A CA 1
ATOM 561 C C . ILE A 1 73 ? -9.422 -8.662 6.684 1.00 96.31 73 ILE A C 1
ATOM 563 O O . ILE A 1 73 ? -10.398 -8.460 7.406 1.00 96.31 73 ILE A O 1
ATOM 567 N N . PHE A 1 74 ? -9.462 -8.458 5.363 1.00 96.94 74 PHE A N 1
ATOM 568 C CA . PHE A 1 74 ? -10.560 -7.760 4.680 1.00 96.94 74 PHE A CA 1
ATOM 569 C C . PHE A 1 74 ? -11.303 -8.619 3.656 1.00 96.94 74 PHE A C 1
ATOM 571 O O . PHE A 1 74 ? -12.264 -8.152 3.049 1.00 96.94 74 PHE A O 1
ATOM 578 N N . ASN A 1 75 ? -10.875 -9.867 3.440 1.00 97.38 75 ASN A N 1
ATOM 579 C CA . ASN A 1 75 ? -11.391 -10.739 2.384 1.00 97.38 75 ASN A CA 1
ATOM 580 C C . ASN A 1 75 ? -11.303 -10.122 0.969 1.00 97.38 75 ASN A C 1
ATOM 582 O O . ASN A 1 75 ? -12.083 -10.474 0.084 1.00 97.38 75 ASN A O 1
ATOM 586 N N . LEU A 1 76 ? -10.333 -9.231 0.738 1.00 97.94 76 LEU A N 1
ATOM 587 C CA . LEU A 1 76 ? -10.090 -8.600 -0.561 1.00 97.94 76 LEU A CA 1
ATOM 588 C C . LEU A 1 76 ? -9.023 -9.374 -1.334 1.00 97.94 76 LEU A C 1
ATOM 590 O O . LEU A 1 76 ? -7.912 -9.573 -0.844 1.00 97.94 76 LEU A O 1
ATOM 594 N N . ASP A 1 77 ? -9.352 -9.815 -2.547 1.00 97.69 77 ASP A N 1
ATOM 595 C CA . ASP A 1 77 ? -8.443 -10.603 -3.382 1.00 97.69 77 ASP A CA 1
ATOM 596 C C . ASP A 1 77 ? -7.846 -9.742 -4.498 1.00 97.69 77 ASP A C 1
ATOM 598 O O . ASP A 1 77 ? -8.497 -9.440 -5.496 1.00 97.69 77 ASP A O 1
ATOM 602 N N . TYR A 1 78 ? -6.602 -9.305 -4.308 1.00 98.06 78 TYR A N 1
ATOM 603 C CA . TYR A 1 78 ? -5.874 -8.551 -5.326 1.00 98.06 78 TYR A CA 1
ATOM 604 C C . TYR A 1 78 ? -5.192 -9.487 -6.320 1.00 98.06 78 TYR A C 1
ATOM 606 O O . TYR A 1 78 ? -4.732 -10.573 -5.972 1.00 98.06 78 TYR A O 1
ATOM 614 N N . ILE A 1 79 ? -5.014 -9.040 -7.559 1.00 97.38 79 ILE A N 1
ATOM 615 C CA . ILE A 1 79 ? -4.243 -9.799 -8.542 1.00 97.38 79 ILE A CA 1
ATOM 616 C C . ILE A 1 79 ? -2.752 -9.702 -8.196 1.00 97.38 79 ILE A C 1
ATOM 618 O O . ILE A 1 79 ? -2.223 -8.627 -7.903 1.00 97.38 79 ILE A O 1
ATOM 622 N N . ARG A 1 80 ? -2.074 -10.857 -8.194 1.00 96.00 80 ARG A N 1
ATOM 623 C CA . ARG A 1 80 ? -0.648 -10.983 -7.867 1.00 96.00 80 ARG A CA 1
ATOM 624 C C . ARG A 1 80 ? 0.213 -10.279 -8.913 1.00 96.00 80 ARG A C 1
ATOM 626 O O . ARG A 1 80 ? 0.158 -10.649 -10.079 1.00 96.00 80 ARG A O 1
ATOM 633 N N . ASP A 1 81 ? 1.108 -9.405 -8.453 1.00 95.56 81 ASP A N 1
ATOM 634 C CA . ASP A 1 81 ? 2.143 -8.796 -9.290 1.00 95.56 81 ASP A CA 1
ATOM 635 C C . ASP A 1 81 ? 3.302 -8.203 -8.461 1.00 95.56 81 ASP A C 1
ATOM 637 O O . ASP A 1 81 ? 3.268 -8.201 -7.226 1.00 95.56 81 ASP A O 1
ATOM 641 N N . HIS A 1 82 ? 4.330 -7.696 -9.139 1.00 95.38 82 HIS A N 1
ATOM 642 C CA . HIS A 1 82 ? 5.301 -6.750 -8.604 1.00 95.38 82 HIS A CA 1
ATOM 643 C C . HIS A 1 82 ? 4.628 -5.438 -8.208 1.00 95.38 82 HIS A C 1
ATOM 645 O O . HIS A 1 82 ? 3.645 -5.029 -8.820 1.00 95.38 82 HIS A O 1
ATOM 651 N N . ALA A 1 83 ? 5.205 -4.743 -7.220 1.00 96.19 83 ALA A N 1
ATOM 652 C CA . ALA A 1 83 ? 4.708 -3.440 -6.785 1.00 96.19 83 ALA A CA 1
ATOM 653 C C . ALA A 1 83 ? 4.514 -2.505 -7.988 1.00 96.19 83 ALA A C 1
ATOM 655 O O . ALA A 1 83 ? 3.404 -2.057 -8.245 1.00 96.19 83 ALA A O 1
ATOM 656 N N . TRP A 1 84 ? 5.547 -2.331 -8.806 1.00 95.31 84 TRP A N 1
ATOM 657 C CA . TRP A 1 84 ? 5.535 -1.395 -9.930 1.00 95.31 84 TRP A CA 1
ATOM 658 C C . TRP A 1 84 ? 4.584 -1.729 -11.095 1.00 95.31 84 TRP A C 1
ATOM 660 O O . TRP A 1 84 ? 4.359 -0.870 -11.940 1.00 95.31 84 TRP A O 1
ATOM 670 N N . ASN A 1 85 ? 4.011 -2.935 -11.141 1.00 96.62 85 ASN A N 1
ATOM 671 C CA . ASN A 1 85 ? 2.987 -3.325 -12.121 1.00 96.62 85 ASN A CA 1
ATOM 672 C C . ASN A 1 85 ? 1.596 -3.499 -11.482 1.00 96.62 85 ASN A C 1
ATOM 674 O O . ASN A 1 85 ? 0.608 -3.763 -12.170 1.00 96.62 85 ASN A O 1
ATOM 678 N N . PHE A 1 86 ? 1.490 -3.341 -10.158 1.00 96.69 86 PHE A N 1
ATOM 679 C CA . PHE A 1 86 ? 0.292 -3.694 -9.399 1.00 96.69 86 PHE A CA 1
ATOM 680 C C . PHE A 1 86 ? -0.958 -2.940 -9.880 1.00 96.69 86 PHE A C 1
ATOM 682 O O . PHE A 1 86 ? -2.045 -3.517 -9.915 1.00 96.69 86 PHE A O 1
ATOM 689 N N . ASN A 1 87 ? -0.794 -1.692 -10.329 1.00 95.75 87 ASN A N 1
ATOM 690 C CA . ASN A 1 87 ? -1.852 -0.854 -10.888 1.00 95.75 87 ASN A CA 1
ATOM 691 C C . ASN A 1 87 ? -2.358 -1.294 -12.272 1.00 95.75 87 ASN A C 1
ATOM 693 O O . ASN A 1 87 ? -3.466 -0.933 -12.658 1.00 95.75 87 ASN A O 1
ATOM 697 N N . LYS A 1 88 ? -1.590 -2.087 -13.027 1.00 95.00 88 LYS A N 1
ATOM 698 C CA . LYS A 1 88 ? -2.013 -2.618 -14.335 1.00 95.00 88 LYS A CA 1
ATOM 699 C C . LYS A 1 88 ? -2.990 -3.764 -14.151 1.00 95.00 88 LYS A C 1
ATOM 701 O O . LYS A 1 88 ? -3.961 -3.913 -14.899 1.00 95.00 88 LYS A O 1
ATOM 706 N N . ASN A 1 89 ? -2.731 -4.568 -13.129 1.00 95.19 89 ASN A N 1
ATOM 707 C CA . ASN A 1 89 ? -3.490 -5.768 -12.839 1.00 95.19 89 ASN A CA 1
ATOM 708 C C . ASN A 1 89 ? -4.602 -5.548 -11.816 1.00 95.19 89 ASN A C 1
ATOM 710 O O . ASN A 1 89 ? -5.555 -6.312 -11.826 1.00 95.19 89 ASN A O 1
ATOM 714 N N . ASN A 1 90 ? -4.579 -4.457 -11.056 1.00 97.19 90 ASN A N 1
ATOM 715 C CA . ASN A 1 90 ? -5.658 -4.045 -10.156 1.00 97.19 90 ASN A CA 1
ATOM 716 C C . ASN A 1 90 ? -6.308 -2.730 -10.637 1.00 97.19 90 ASN A C 1
ATOM 718 O O . ASN A 1 90 ? -6.029 -2.280 -11.748 1.00 97.19 90 ASN A O 1
ATOM 722 N N . LYS A 1 91 ? -7.245 -2.152 -9.878 1.00 97.50 91 LYS A N 1
ATOM 723 C CA . LYS A 1 91 ? -7.940 -0.915 -10.264 1.00 97.50 91 LYS A CA 1
ATOM 724 C C . LYS A 1 91 ? -7.378 0.263 -9.474 1.00 97.50 91 LYS A C 1
ATOM 726 O O . LYS A 1 91 ? -7.481 0.282 -8.255 1.00 97.50 91 LYS A O 1
ATOM 731 N N . VAL A 1 92 ? -6.854 1.272 -10.164 1.00 97.12 92 VAL A N 1
ATOM 732 C CA . VAL A 1 92 ? -6.552 2.572 -9.544 1.00 97.12 92 VAL A CA 1
ATOM 733 C C . VAL A 1 92 ? -7.857 3.339 -9.363 1.00 97.12 92 VAL A C 1
ATOM 735 O O . VAL A 1 92 ? -8.619 3.494 -10.321 1.00 97.12 92 VAL A O 1
ATOM 738 N N . THR A 1 93 ? -8.134 3.796 -8.146 1.00 97.12 93 THR A N 1
ATOM 739 C CA . THR A 1 93 ? -9.284 4.669 -7.854 1.00 97.12 93 THR A CA 1
ATOM 740 C C . THR A 1 93 ? -8.876 6.128 -7.757 1.00 97.12 93 THR A C 1
ATOM 742 O O . THR A 1 93 ? -9.636 6.989 -8.191 1.00 97.12 93 THR A O 1
ATOM 745 N N . HIS A 1 94 ? -7.669 6.400 -7.257 1.00 96.81 94 HIS A N 1
ATOM 746 C CA . HIS A 1 94 ? -7.153 7.753 -7.083 1.00 96.81 94 HIS A CA 1
ATOM 747 C C . HIS A 1 94 ? -5.652 7.814 -7.368 1.00 96.81 94 HIS A C 1
ATOM 749 O O . HIS A 1 94 ? -4.901 6.912 -6.993 1.00 96.81 94 HIS A O 1
ATOM 755 N N . SER A 1 95 ? -5.219 8.915 -7.978 1.00 96.31 95 SER A N 1
ATOM 756 C CA . SER A 1 95 ? -3.812 9.316 -8.051 1.00 96.31 95 SER A CA 1
ATOM 757 C C . SER A 1 95 ? -3.530 10.363 -6.973 1.00 96.31 95 SER A C 1
ATOM 759 O O . SER A 1 95 ? -4.384 11.192 -6.668 1.00 96.31 95 SER A O 1
ATOM 761 N N . ILE A 1 96 ? -2.336 10.310 -6.391 1.00 94.69 96 ILE A N 1
ATOM 762 C CA . ILE A 1 96 ? -1.858 11.199 -5.330 1.00 94.69 96 ILE A CA 1
ATOM 763 C C . ILE A 1 96 ? -0.771 12.083 -5.939 1.00 94.69 96 ILE A C 1
ATOM 765 O O . ILE A 1 96 ? 0.243 11.592 -6.445 1.00 94.69 96 ILE A O 1
ATOM 769 N N . ASP A 1 97 ? -0.999 13.390 -5.902 1.00 92.88 97 ASP A N 1
ATOM 770 C CA . ASP A 1 97 ? -0.165 14.399 -6.547 1.00 92.88 97 ASP A CA 1
ATOM 771 C C . ASP A 1 97 ? -0.023 15.654 -5.667 1.00 92.88 97 ASP A C 1
ATOM 773 O O . ASP A 1 97 ? -0.275 15.629 -4.464 1.00 92.88 97 ASP A O 1
ATOM 777 N N . ASN A 1 98 ? 0.419 16.768 -6.254 1.00 82.19 98 ASN A N 1
ATOM 778 C CA . ASN A 1 98 ? 0.628 18.018 -5.519 1.00 82.19 98 ASN A CA 1
ATOM 779 C C . ASN A 1 98 ? -0.674 18.675 -5.026 1.00 82.19 98 ASN A C 1
ATOM 781 O O . ASN A 1 98 ? -0.612 19.572 -4.188 1.00 82.19 98 ASN A O 1
ATOM 785 N N . PHE A 1 99 ? -1.830 18.275 -5.556 1.00 83.31 99 PHE A N 1
ATOM 786 C CA . PHE A 1 99 ? -3.137 18.842 -5.222 1.00 83.31 99 PHE A CA 1
ATOM 787 C C . PHE A 1 99 ? -3.973 17.898 -4.356 1.00 83.31 99 PHE A C 1
ATOM 789 O O . PHE A 1 99 ? -4.873 18.349 -3.648 1.00 83.31 99 PHE A O 1
ATOM 796 N N . THR A 1 100 ? -3.653 16.605 -4.382 1.00 89.12 100 THR A N 1
ATOM 797 C CA . THR A 1 100 ? -4.381 15.557 -3.669 1.00 89.12 100 THR A CA 1
ATOM 798 C C . THR A 1 100 ? -3.430 14.801 -2.748 1.00 89.12 100 THR A C 1
ATOM 800 O O . THR A 1 100 ? -2.637 13.985 -3.213 1.00 89.12 100 THR A O 1
ATOM 803 N N . SER A 1 101 ? -3.509 15.059 -1.439 1.00 93.31 101 SER A N 1
ATOM 804 C CA . SER A 1 101 ? -2.751 14.315 -0.427 1.00 93.31 101 SER A CA 1
ATOM 805 C C . SER A 1 101 ? -3.471 13.030 -0.007 1.00 93.31 101 SER A C 1
ATOM 807 O O . SER A 1 101 ? -4.690 12.905 -0.148 1.00 93.31 101 SER A O 1
ATOM 809 N N . LEU A 1 102 ? -2.717 12.072 0.541 1.00 94.00 102 LEU A N 1
ATOM 810 C CA . LEU A 1 102 ? -3.287 10.836 1.082 1.00 94.00 102 LEU A CA 1
ATOM 811 C C . LEU A 1 102 ? -4.214 11.127 2.271 1.00 94.00 102 LEU A C 1
ATOM 813 O O . LEU A 1 102 ? -5.272 10.520 2.383 1.00 94.00 102 LEU A O 1
ATOM 817 N N . GLU A 1 103 ? -3.832 12.088 3.110 1.00 94.25 103 GLU A N 1
ATOM 818 C CA . GLU A 1 103 ? -4.624 12.595 4.229 1.00 94.25 103 GLU A CA 1
ATOM 819 C C . GLU A 1 103 ? -6.010 13.057 3.752 1.00 94.25 103 GLU A C 1
ATOM 821 O O . GLU A 1 103 ? -7.026 12.560 4.228 1.00 94.25 103 GLU A O 1
ATOM 826 N N . ASN A 1 104 ? -6.057 13.905 2.717 1.00 92.50 104 ASN A N 1
ATOM 827 C CA . ASN A 1 104 ? -7.317 14.410 2.171 1.00 92.50 104 ASN A CA 1
ATOM 828 C C . ASN A 1 104 ? -8.193 13.283 1.602 1.00 92.50 104 ASN A C 1
ATOM 830 O O . ASN A 1 104 ? -9.418 13.334 1.715 1.00 92.50 104 ASN A O 1
ATOM 834 N N . LEU A 1 105 ? -7.589 12.272 0.968 1.00 93.56 105 LEU A N 1
ATOM 835 C CA . LEU A 1 105 ? -8.330 11.125 0.439 1.00 93.56 105 LEU A CA 1
ATOM 836 C C . LEU A 1 105 ? -8.907 10.248 1.555 1.00 93.56 105 LEU A C 1
ATOM 838 O O . LEU A 1 105 ? -10.010 9.733 1.402 1.00 93.56 105 LEU A O 1
ATOM 842 N N . ILE A 1 106 ? -8.205 10.091 2.676 1.00 93.81 106 ILE A N 1
ATOM 843 C CA . ILE A 1 106 ? -8.718 9.357 3.840 1.00 93.81 106 ILE A CA 1
ATOM 844 C C . ILE A 1 106 ? -9.877 10.130 4.477 1.00 93.81 106 ILE A C 1
ATOM 846 O O . ILE A 1 106 ? -10.949 9.561 4.679 1.00 93.81 106 ILE A O 1
ATOM 850 N N . ASP A 1 107 ? -9.707 11.435 4.697 1.00 91.88 107 ASP A N 1
ATOM 851 C CA . ASP A 1 107 ? -10.722 12.294 5.320 1.00 91.88 107 ASP A CA 1
ATOM 852 C C . ASP A 1 107 ? -12.006 12.401 4.480 1.00 91.88 107 ASP A C 1
ATOM 854 O O . ASP A 1 107 ? -13.112 12.475 5.015 1.00 91.88 107 ASP A O 1
ATOM 858 N N . SER A 1 108 ? -11.875 12.373 3.151 1.00 91.31 108 SER A N 1
ATOM 859 C CA . SER A 1 108 ? -13.003 12.413 2.209 1.00 91.31 108 SER A CA 1
ATOM 860 C C . SER A 1 108 ? -13.604 11.039 1.881 1.00 91.31 108 SER A C 1
ATOM 862 O O . SER A 1 108 ? -14.461 10.949 1.002 1.00 91.31 108 SER A O 1
ATOM 864 N N . ALA A 1 109 ? -13.187 9.976 2.583 1.00 87.06 109 ALA A N 1
ATOM 865 C CA . ALA A 1 109 ? -13.599 8.587 2.350 1.00 87.06 109 ALA A CA 1
ATOM 866 C C . ALA A 1 109 ? -13.261 8.035 0.945 1.00 87.06 109 ALA A C 1
ATOM 868 O O . ALA A 1 109 ? -13.858 7.060 0.487 1.00 87.06 109 ALA A O 1
ATOM 869 N N . GLY A 1 110 ? -12.274 8.626 0.266 1.00 89.69 110 GLY A N 1
ATOM 870 C CA . GLY A 1 110 ? -11.689 8.114 -0.977 1.00 89.69 110 GLY A CA 1
ATOM 871 C C . GLY A 1 110 ? -10.755 6.911 -0.782 1.00 89.69 110 GLY A C 1
ATOM 872 O O . GLY A 1 110 ? -10.370 6.278 -1.766 1.00 89.69 110 GLY A O 1
ATOM 873 N N . VAL A 1 111 ? -10.410 6.582 0.469 1.00 95.88 111 VAL A N 1
ATOM 874 C CA . VAL A 1 111 ? -9.640 5.390 0.860 1.00 95.88 111 VAL A CA 1
ATOM 875 C C . VAL A 1 111 ? -10.392 4.637 1.952 1.00 95.88 111 VAL A C 1
ATOM 877 O O . VAL A 1 111 ? -10.817 5.226 2.944 1.00 95.88 111 VAL A O 1
ATOM 880 N N . SER A 1 112 ? -10.537 3.326 1.787 1.00 97.38 112 SER A N 1
ATOM 881 C CA . SER A 1 112 ? -11.171 2.431 2.757 1.00 97.38 112 SER A CA 1
ATOM 882 C C . SER A 1 112 ? -10.174 1.419 3.323 1.00 97.38 112 SER A C 1
ATOM 884 O O . SER A 1 112 ? -9.258 1.001 2.612 1.00 97.38 112 SER A O 1
ATOM 886 N N . PRO A 1 113 ? -10.314 0.988 4.594 1.00 98.12 113 PRO A N 1
ATOM 887 C CA . PRO A 1 113 ? -9.460 -0.062 5.137 1.00 98.12 113 PRO A CA 1
ATOM 888 C C . PRO A 1 113 ? -9.482 -1.314 4.252 1.00 98.12 113 PRO A C 1
ATOM 890 O O . PRO A 1 113 ? -10.554 -1.812 3.909 1.00 98.12 113 PRO A O 1
ATOM 893 N N . GLY A 1 114 ? -8.298 -1.807 3.892 1.00 98.19 114 GLY A N 1
ATOM 894 C CA . GLY A 1 114 ? -8.115 -2.874 2.908 1.00 98.19 114 GLY A CA 1
ATOM 895 C C . GLY A 1 114 ? -7.620 -2.399 1.537 1.00 98.19 114 GLY A C 1
ATOM 896 O O . GLY A 1 114 ? -7.116 -3.218 0.761 1.00 98.19 114 GLY A O 1
ATOM 897 N N . ASP A 1 115 ? -7.697 -1.098 1.250 1.00 98.62 115 ASP A N 1
ATOM 898 C CA . ASP A 1 115 ? -7.110 -0.503 0.050 1.00 98.62 115 ASP A CA 1
ATOM 899 C C . ASP A 1 115 ? -5.577 -0.556 0.103 1.00 98.62 115 ASP A C 1
ATOM 901 O O . ASP A 1 115 ? -4.955 -0.392 1.161 1.00 98.62 115 ASP A O 1
ATOM 905 N N . ILE A 1 116 ? -4.951 -0.779 -1.053 1.00 98.62 116 ILE A N 1
ATOM 906 C CA . ILE A 1 116 ? -3.496 -0.808 -1.192 1.00 98.62 116 ILE A CA 1
ATOM 907 C C . ILE A 1 116 ? -3.000 0.530 -1.736 1.00 98.62 116 ILE A C 1
ATOM 909 O O . ILE A 1 116 ? -3.492 1.030 -2.742 1.00 98.62 116 ILE A O 1
ATOM 913 N N . ILE A 1 117 ? -1.977 1.094 -1.099 1.00 98.56 117 ILE A N 1
ATOM 914 C CA . ILE A 1 117 ? -1.346 2.349 -1.507 1.00 98.56 117 ILE A CA 1
ATOM 915 C C . ILE A 1 117 ? -0.007 2.052 -2.178 1.00 98.56 117 ILE A C 1
ATOM 917 O O . ILE A 1 117 ? 0.890 1.467 -1.564 1.00 98.56 117 ILE A O 1
ATOM 921 N N . GLY A 1 118 ? 0.146 2.481 -3.430 1.00 98.31 118 GLY A N 1
ATOM 922 C CA . GLY A 1 118 ? 1.433 2.478 -4.121 1.00 98.31 118 GLY A CA 1
ATOM 923 C C . GLY A 1 118 ? 2.304 3.632 -3.635 1.00 98.31 118 GLY A C 1
ATOM 924 O O . GLY A 1 118 ? 1.855 4.779 -3.634 1.00 98.31 118 GLY A O 1
ATOM 925 N N . THR A 1 119 ? 3.541 3.356 -3.214 1.00 98.19 119 THR A N 1
ATOM 926 C CA . THR A 1 119 ? 4.467 4.379 -2.706 1.00 98.19 119 THR A CA 1
ATOM 927 C C . THR A 1 119 ? 5.826 4.358 -3.398 1.00 98.19 119 THR A C 1
ATOM 929 O O . THR A 1 119 ? 6.461 3.320 -3.620 1.00 98.19 119 THR A O 1
ATOM 932 N N . TYR A 1 120 ? 6.273 5.545 -3.791 1.00 97.62 120 TYR A N 1
ATOM 933 C CA . TYR A 1 120 ? 7.603 5.772 -4.326 1.00 97.62 120 TYR A CA 1
ATOM 934 C C . TYR A 1 120 ? 8.612 5.847 -3.182 1.00 97.62 120 TYR A C 1
ATOM 936 O O . TYR A 1 120 ? 8.386 6.551 -2.200 1.00 97.62 120 TYR A O 1
ATOM 944 N N . ASN A 1 121 ? 9.736 5.153 -3.339 1.00 96.25 121 ASN A N 1
ATOM 945 C CA . ASN A 1 121 ? 10.869 5.220 -2.427 1.00 96.25 121 ASN A CA 1
ATOM 946 C C . ASN A 1 121 ? 12.115 5.678 -3.204 1.00 96.25 121 ASN A C 1
ATOM 948 O O . ASN A 1 121 ? 12.622 4.902 -4.019 1.00 96.25 121 ASN A O 1
ATOM 952 N N . PRO A 1 122 ? 12.663 6.882 -2.955 1.00 96.06 122 PRO A N 1
ATOM 953 C CA . PRO A 1 122 ? 13.827 7.392 -3.678 1.00 96.06 122 PRO A CA 1
ATOM 954 C C . PRO A 1 122 ? 15.093 6.556 -3.456 1.00 96.06 122 PRO A C 1
ATOM 956 O O . PRO A 1 122 ? 16.001 6.605 -4.279 1.00 96.06 122 PRO A O 1
ATOM 959 N N . HIS A 1 123 ? 15.146 5.759 -2.388 1.00 94.00 123 HIS A N 1
ATOM 960 C CA . HIS A 1 123 ? 16.282 4.897 -2.057 1.00 94.00 123 HIS A CA 1
ATOM 961 C C . HIS A 1 123 ? 16.129 3.461 -2.579 1.00 94.00 123 HIS A C 1
ATOM 963 O O . HIS A 1 123 ? 16.966 2.606 -2.294 1.00 94.00 123 HIS A O 1
ATOM 969 N N . SER A 1 124 ? 15.064 3.168 -3.329 1.00 94.44 124 SER A N 1
ATOM 970 C CA . SER A 1 124 ? 14.850 1.843 -3.906 1.00 94.44 124 SER A CA 1
ATOM 971 C C . SER A 1 124 ? 15.800 1.572 -5.071 1.00 94.44 124 SER A C 1
ATOM 973 O O . SER A 1 124 ? 15.878 2.346 -6.024 1.00 94.44 124 SER A O 1
ATOM 975 N N . SER A 1 125 ? 16.446 0.405 -5.055 1.00 93.81 125 SER A N 1
ATOM 976 C CA . SER A 1 125 ? 17.250 -0.099 -6.178 1.00 93.81 125 SER A CA 1
ATOM 977 C C . SER A 1 125 ? 16.420 -0.450 -7.420 1.00 93.81 125 SER A C 1
ATOM 979 O O . SER A 1 125 ? 16.981 -0.777 -8.464 1.00 93.81 125 SER A O 1
ATOM 981 N N . TYR A 1 126 ? 15.088 -0.392 -7.326 1.00 94.12 126 TYR A N 1
ATOM 982 C CA . TYR A 1 126 ? 14.180 -0.666 -8.436 1.00 94.12 126 TYR A CA 1
ATOM 983 C C . TYR A 1 126 ? 13.762 0.587 -9.214 1.00 94.12 126 TYR A C 1
ATOM 985 O O . TYR A 1 126 ? 13.064 0.440 -10.207 1.00 94.12 126 TYR A O 1
ATOM 993 N N . ASN A 1 127 ? 14.178 1.796 -8.821 1.00 96.06 127 ASN A N 1
ATOM 994 C CA . ASN A 1 127 ? 13.710 3.049 -9.438 1.00 96.06 127 ASN A CA 1
ATOM 995 C C . ASN A 1 127 ? 14.023 3.196 -10.942 1.00 96.06 127 ASN A C 1
ATOM 997 O O . ASN A 1 127 ? 13.342 3.958 -11.628 1.00 96.06 127 ASN A O 1
ATOM 1001 N N . ASP A 1 128 ? 15.001 2.445 -11.454 1.00 95.44 128 ASP A N 1
ATOM 1002 C CA . ASP A 1 128 ? 15.361 2.405 -12.879 1.00 95.44 128 ASP A CA 1
ATOM 1003 C C . ASP A 1 128 ? 14.698 1.244 -13.642 1.00 95.44 128 ASP A C 1
ATOM 1005 O O . ASP A 1 128 ? 14.994 1.004 -14.814 1.00 95.44 128 ASP A O 1
ATOM 1009 N N . LYS A 1 129 ? 13.814 0.477 -12.991 1.00 94.94 129 LYS A N 1
ATOM 1010 C CA . LYS A 1 129 ? 13.026 -0.555 -13.667 1.00 94.94 129 LYS A CA 1
ATOM 1011 C C . LYS A 1 129 ? 11.993 0.078 -14.591 1.00 94.94 129 LYS A C 1
ATOM 1013 O O . LYS A 1 129 ? 11.548 1.211 -14.403 1.00 94.94 129 LYS A O 1
ATOM 1018 N N . LEU A 1 130 ? 11.600 -0.717 -15.577 1.00 96.19 130 LEU A N 1
ATOM 1019 C CA . LEU A 1 130 ? 10.462 -0.438 -16.430 1.00 96.19 130 LEU A CA 1
ATOM 1020 C C . LEU A 1 130 ? 9.299 -1.345 -16.025 1.00 96.19 130 LEU A C 1
ATOM 1022 O O . LEU A 1 130 ? 9.522 -2.458 -15.539 1.00 96.19 130 LEU A O 1
ATOM 1026 N N . ASP A 1 131 ? 8.081 -0.852 -16.212 1.00 95.00 131 ASP A N 1
ATOM 1027 C CA . ASP A 1 131 ? 6.866 -1.651 -16.124 1.00 95.00 131 ASP A CA 1
ATOM 1028 C C . ASP A 1 131 ? 6.779 -2.634 -17.308 1.00 95.00 131 ASP A C 1
ATOM 1030 O O . ASP A 1 131 ? 7.593 -2.605 -18.239 1.00 95.00 131 ASP A O 1
ATOM 1034 N N . ASP A 1 132 ? 5.769 -3.502 -17.301 1.00 93.12 132 ASP A N 1
ATOM 1035 C CA . ASP A 1 132 ? 5.573 -4.501 -18.365 1.00 93.12 132 ASP A CA 1
ATOM 1036 C C . ASP A 1 132 ? 5.271 -3.884 -19.749 1.00 93.12 132 ASP A C 1
ATOM 1038 O O . ASP A 1 132 ? 5.244 -4.590 -20.757 1.00 93.12 132 ASP A O 1
ATOM 1042 N N . GLN A 1 133 ? 5.055 -2.565 -19.823 1.00 94.88 133 GLN A N 1
ATOM 1043 C CA . GLN A 1 133 ? 4.876 -1.805 -21.063 1.00 94.88 133 GLN A CA 1
ATOM 1044 C C . GLN A 1 133 ? 6.151 -1.063 -21.494 1.00 94.88 133 GLN A C 1
ATOM 1046 O O . GLN A 1 133 ? 6.116 -0.308 -22.468 1.00 94.88 133 GLN A O 1
ATOM 1051 N N . GLY A 1 134 ? 7.267 -1.238 -20.782 1.00 95.88 134 GLY A N 1
ATOM 1052 C CA . GLY A 1 134 ? 8.519 -0.536 -21.055 1.00 95.88 134 GLY A CA 1
ATOM 1053 C C . GLY A 1 134 ? 8.531 0.926 -20.594 1.00 95.88 134 GLY A C 1
ATOM 1054 O O . GLY A 1 134 ? 9.385 1.691 -21.041 1.00 95.88 134 GLY A O 1
ATOM 1055 N N . LYS A 1 135 ? 7.602 1.345 -19.726 1.00 96.12 135 LYS A N 1
ATOM 1056 C CA . LYS A 1 135 ? 7.553 2.705 -19.167 1.00 96.12 135 LYS A CA 1
ATOM 1057 C C . LYS A 1 135 ? 8.278 2.763 -17.834 1.00 96.12 135 LYS A C 1
ATOM 1059 O O . LYS A 1 135 ? 8.358 1.768 -17.124 1.00 96.12 135 LYS A O 1
ATOM 1064 N N . LYS A 1 136 ? 8.781 3.942 -17.466 1.00 96.00 136 LYS A N 1
ATOM 1065 C CA . LYS A 1 136 ? 9.348 4.157 -16.131 1.00 96.00 136 LYS A CA 1
ATOM 1066 C C . LYS A 1 136 ? 8.290 3.859 -15.066 1.00 96.00 136 LYS A C 1
ATOM 1068 O O . LYS A 1 136 ? 7.133 4.238 -15.224 1.00 96.00 136 LYS A O 1
ATOM 1073 N N . ILE A 1 137 ? 8.697 3.178 -14.002 1.00 96.06 137 ILE A N 1
ATOM 1074 C CA . ILE A 1 137 ? 7.798 2.832 -12.902 1.00 96.06 137 ILE A CA 1
ATOM 1075 C C . ILE A 1 137 ? 7.481 4.0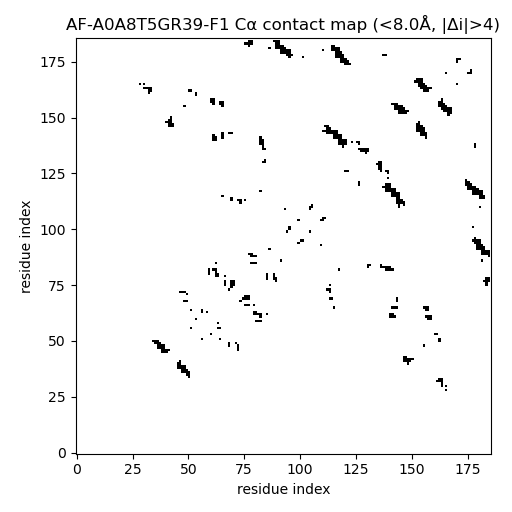52 -12.024 1.00 96.06 137 ILE A C 1
ATOM 1077 O O . ILE A 1 137 ? 8.340 4.901 -11.787 1.00 96.06 137 ILE A O 1
ATOM 1081 N N . GLU A 1 138 ? 6.256 4.114 -11.502 1.00 95.62 138 GLU A N 1
ATOM 1082 C CA . GLU A 1 138 ? 5.781 5.244 -10.682 1.00 95.62 138 GLU A CA 1
ATOM 1083 C C . GLU A 1 138 ? 6.058 5.055 -9.182 1.00 95.62 138 GLU A C 1
ATOM 1085 O O . GLU A 1 138 ? 6.256 6.013 -8.431 1.00 95.62 138 GLU A O 1
ATOM 1090 N N . TYR A 1 139 ? 6.088 3.803 -8.724 1.00 96.69 139 TYR A N 1
ATOM 1091 C CA . TYR A 1 139 ? 6.276 3.452 -7.323 1.00 96.69 139 TYR A CA 1
ATOM 1092 C C . TYR A 1 139 ? 6.941 2.077 -7.180 1.00 96.69 139 TYR A C 1
ATOM 1094 O O . TYR A 1 139 ? 6.892 1.240 -8.080 1.00 96.69 139 TYR A O 1
ATOM 1102 N N . THR A 1 140 ? 7.600 1.847 -6.044 1.00 96.88 140 THR A N 1
ATOM 1103 C CA . THR A 1 140 ? 8.429 0.650 -5.799 1.00 96.88 140 THR A CA 1
ATOM 1104 C C . THR A 1 140 ? 7.994 -0.157 -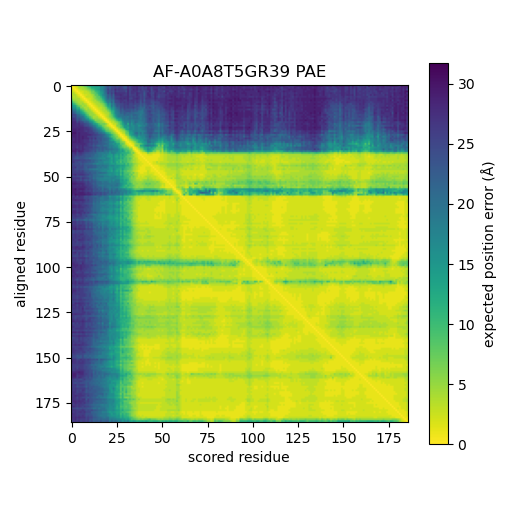4.586 1.00 96.88 140 THR A C 1
ATOM 1106 O O . THR A 1 140 ? 8.532 -1.239 -4.346 1.00 96.88 140 THR A O 1
ATOM 1109 N N . HIS A 1 141 ? 7.019 0.339 -3.828 1.00 97.75 141 HIS A N 1
ATOM 1110 C CA . HIS A 1 141 ? 6.580 -0.256 -2.577 1.00 97.75 141 HIS A CA 1
ATOM 1111 C C . HIS A 1 141 ? 5.056 -0.202 -2.452 1.00 97.75 141 HIS A C 1
ATOM 1113 O O . HIS A 1 141 ? 4.417 0.662 -3.050 1.00 97.75 141 HIS A O 1
ATOM 1119 N N . LEU A 1 142 ? 4.475 -1.150 -1.714 1.00 98.25 142 LEU A N 1
ATOM 1120 C CA . LEU A 1 142 ? 3.037 -1.217 -1.448 1.00 98.25 142 LEU A CA 1
ATOM 1121 C C . LEU A 1 142 ? 2.781 -1.190 0.057 1.00 98.25 142 LEU A C 1
ATOM 1123 O O . LEU A 1 142 ? 3.489 -1.848 0.825 1.00 98.25 142 LEU A O 1
ATOM 1127 N N . LEU A 1 143 ? 1.744 -0.458 0.447 1.00 98.19 143 LEU A N 1
ATOM 1128 C CA . LEU A 1 143 ? 1.210 -0.395 1.803 1.00 98.19 143 LEU A CA 1
ATOM 1129 C C . LEU A 1 143 ? -0.242 -0.873 1.801 1.00 98.19 143 LEU A C 1
ATOM 1131 O O . LEU A 1 143 ? -0.954 -0.633 0.834 1.00 98.19 143 LEU A O 1
ATOM 1135 N N . LEU A 1 144 ? -0.699 -1.492 2.882 1.00 98.50 144 LEU A N 1
ATOM 1136 C CA . LEU A 1 144 ? -2.110 -1.783 3.125 1.00 98.50 144 LEU A CA 1
ATOM 1137 C C . LEU A 1 144 ? -2.659 -0.744 4.102 1.00 98.50 144 LEU A C 1
ATOM 1139 O O . LEU A 1 144 ? -2.157 -0.656 5.224 1.00 98.50 144 LEU A O 1
ATOM 1143 N N . TYR A 1 145 ? -3.684 0.017 3.719 1.00 98.44 145 TYR A N 1
ATOM 1144 C CA . TYR A 1 145 ? -4.365 0.885 4.677 1.00 98.44 145 TYR A CA 1
ATOM 1145 C C . TYR A 1 145 ? -5.137 0.020 5.679 1.00 98.44 145 TYR A C 1
ATOM 1147 O O . TYR A 1 145 ? -6.088 -0.683 5.334 1.00 98.44 145 TYR A O 1
ATOM 1155 N N . PHE A 1 146 ? -4.677 0.024 6.927 1.00 97.19 146 PHE A N 1
ATOM 1156 C CA . PHE A 1 146 ? -5.134 -0.896 7.963 1.00 97.19 146 PHE A CA 1
ATOM 1157 C C . PHE A 1 146 ? -6.338 -0.344 8.737 1.00 97.19 146 PHE A C 1
ATOM 1159 O O . PHE A 1 146 ? -7.147 -1.116 9.251 1.00 97.19 146 PHE A O 1
ATOM 1166 N N . GLY A 1 147 ? -6.493 0.980 8.782 1.00 96.94 147 GLY A N 1
ATOM 1167 C CA . GLY A 1 147 ? -7.559 1.697 9.480 1.00 96.94 147 GLY A CA 1
ATOM 1168 C C . GLY A 1 147 ? -7.009 2.866 10.291 1.00 96.94 147 GLY A C 1
ATOM 1169 O O . GLY A 1 147 ? -5.847 3.231 10.135 1.00 96.94 147 GLY A O 1
ATOM 1170 N N . ASN A 1 148 ? -7.842 3.433 11.161 1.00 96.38 148 ASN A N 1
ATOM 1171 C CA . ASN A 1 148 ? -7.449 4.525 12.051 1.00 96.38 148 ASN A CA 1
ATOM 1172 C C . ASN A 1 148 ? -7.346 4.037 13.495 1.00 96.38 148 ASN A C 1
ATOM 1174 O O . ASN A 1 148 ? -8.160 3.219 13.929 1.00 96.38 148 ASN A O 1
ATOM 1178 N N . MET A 1 149 ? -6.367 4.552 14.232 1.00 94.19 149 MET A N 1
ATOM 1179 C CA . MET A 1 149 ? -6.239 4.385 15.677 1.00 94.19 149 MET A CA 1
ATOM 1180 C C . MET A 1 149 ? -6.090 5.763 16.308 1.00 94.19 149 MET A C 1
ATOM 1182 O O . MET A 1 149 ? -5.108 6.455 16.054 1.00 94.19 149 MET A O 1
ATOM 1186 N N . ASN A 1 150 ? -7.047 6.159 17.143 1.00 93.38 150 ASN A N 1
ATOM 1187 C CA . ASN A 1 150 ? -7.133 7.509 17.696 1.00 93.38 150 ASN A CA 1
ATOM 1188 C C . ASN A 1 150 ? -7.121 8.584 16.593 1.00 93.38 150 ASN A C 1
ATOM 1190 O O . ASN A 1 150 ? -6.428 9.589 16.730 1.00 93.38 150 ASN A O 1
ATOM 1194 N N . GLN A 1 151 ? -7.872 8.366 15.505 1.00 92.50 151 GLN A N 1
ATOM 1195 C CA . GLN A 1 151 ? -7.925 9.226 14.311 1.00 92.50 151 GLN A CA 1
ATOM 1196 C C . GLN A 1 151 ? -6.628 9.279 13.481 1.00 92.50 151 GLN A C 1
ATOM 1198 O O . GLN A 1 151 ? -6.598 9.949 12.453 1.00 92.50 151 GLN A O 1
ATOM 1203 N N . GLU A 1 152 ? -5.578 8.546 13.860 1.00 95.12 152 GLU A N 1
ATOM 1204 C CA . GLU A 1 152 ? -4.333 8.470 13.094 1.00 95.12 152 GLU A CA 1
ATOM 1205 C C . GLU A 1 152 ? -4.391 7.293 12.102 1.00 95.12 152 GLU A C 1
ATOM 1207 O O . GLU A 1 152 ? -4.626 6.152 12.525 1.00 95.12 152 GLU A O 1
ATOM 1212 N N . PRO A 1 153 ? -4.165 7.516 10.794 1.00 96.62 153 PRO A N 1
ATOM 1213 C CA . PRO A 1 153 ? -4.188 6.449 9.805 1.00 96.62 153 PRO A CA 1
ATOM 1214 C C . PRO A 1 153 ? -2.960 5.542 9.924 1.00 96.62 153 PRO A C 1
ATOM 1216 O O . PRO A 1 153 ? -1.818 6.007 9.945 1.00 96.62 153 PRO A O 1
ATOM 1219 N N . LEU A 1 154 ? -3.207 4.232 9.946 1.00 97.44 154 LEU A N 1
ATOM 1220 C CA . LEU A 1 154 ? -2.194 3.188 10.054 1.00 97.44 154 LEU A CA 1
ATOM 1221 C C . LEU A 1 154 ? -2.046 2.404 8.751 1.00 97.44 154 LEU A C 1
ATOM 1223 O O . LEU A 1 154 ? -3.029 2.011 8.115 1.00 97.44 154 LEU A O 1
ATOM 1227 N N . PHE A 1 155 ? -0.799 2.110 8.398 1.00 97.75 155 PHE A N 1
ATOM 1228 C CA . PHE A 1 155 ? -0.423 1.407 7.179 1.00 97.75 155 PHE A CA 1
ATOM 1229 C C . PHE A 1 155 ? 0.429 0.192 7.504 1.00 97.75 155 PHE A C 1
ATOM 1231 O O . PHE A 1 155 ? 1.533 0.311 8.030 1.00 97.75 155 PHE A O 1
ATOM 1238 N N . ALA A 1 156 ? -0.081 -0.984 7.160 1.00 96.81 156 ALA A N 1
ATOM 1239 C CA . ALA A 1 156 ? 0.627 -2.239 7.316 1.00 96.81 156 ALA A CA 1
ATOM 1240 C C . ALA A 1 156 ? 1.479 -2.521 6.073 1.00 96.81 156 ALA A C 1
ATOM 1242 O O . ALA A 1 156 ? 0.978 -2.468 4.947 1.00 96.81 156 ALA A O 1
ATOM 1243 N N . HIS A 1 157 ? 2.753 -2.866 6.242 1.00 96.06 157 HIS A N 1
ATOM 1244 C CA . HIS A 1 157 ? 3.615 -3.238 5.119 1.00 96.06 157 HIS A CA 1
ATOM 1245 C C . HIS A 1 157 ? 4.810 -4.087 5.541 1.00 96.06 157 HIS A C 1
ATOM 1247 O O . HIS A 1 157 ? 5.214 -4.090 6.697 1.00 96.06 157 HIS A O 1
ATOM 1253 N N . PHE A 1 158 ? 5.415 -4.767 4.568 1.00 94.06 158 PHE A N 1
ATOM 1254 C CA . PHE A 1 158 ? 6.665 -5.491 4.768 1.00 94.06 158 PHE A CA 1
ATOM 1255 C C . PHE A 1 158 ? 7.827 -4.738 4.122 1.00 94.06 158 PHE A C 1
ATOM 1257 O O . PHE A 1 158 ? 7.858 -4.597 2.898 1.00 94.06 158 PHE A O 1
ATOM 1264 N N . TYR A 1 159 ? 8.770 -4.241 4.922 1.00 90.81 159 TYR A N 1
ATOM 1265 C CA . TYR A 1 159 ? 9.890 -3.414 4.470 1.00 90.81 159 TYR A CA 1
ATOM 1266 C C . TYR A 1 159 ? 11.225 -4.041 4.874 1.00 90.81 159 TYR A C 1
ATOM 1268 O O . TYR A 1 159 ? 11.493 -4.260 6.051 1.00 90.81 159 TYR A O 1
ATOM 1276 N N . GLY A 1 160 ? 12.086 -4.324 3.892 1.00 87.69 160 GLY A N 1
ATOM 1277 C CA . GLY A 1 160 ? 13.332 -5.050 4.138 1.00 87.69 160 GLY A CA 1
ATOM 1278 C C . GLY A 1 160 ? 13.050 -6.483 4.591 1.00 87.69 160 GLY A C 1
ATOM 1279 O O . GLY A 1 160 ? 12.774 -7.343 3.760 1.00 87.69 160 GLY A O 1
ATOM 1280 N N . SER A 1 161 ? 13.115 -6.727 5.898 1.00 86.06 161 SER A N 1
ATOM 1281 C CA . SER A 1 161 ? 12.859 -8.029 6.528 1.00 86.06 161 SER A CA 1
ATOM 1282 C C . SER A 1 161 ? 11.804 -7.977 7.635 1.00 86.06 161 SER A C 1
ATOM 1284 O O . SER A 1 161 ? 11.676 -8.940 8.388 1.00 86.06 161 SER A O 1
ATOM 1286 N N . GLU A 1 162 ? 11.088 -6.861 7.764 1.00 88.12 162 GLU A N 1
ATOM 1287 C CA . GLU A 1 162 ? 10.211 -6.586 8.901 1.00 88.12 162 GLU A CA 1
ATOM 1288 C C . GLU A 1 162 ? 8.789 -6.279 8.440 1.00 88.12 162 GLU A C 1
ATOM 1290 O O . GLU A 1 162 ? 8.581 -5.572 7.450 1.00 88.12 162 GLU A O 1
ATOM 1295 N N . THR A 1 163 ? 7.815 -6.783 9.197 1.00 91.12 163 THR A N 1
ATOM 1296 C CA . THR A 1 163 ? 6.426 -6.325 9.138 1.00 91.12 163 THR A CA 1
ATOM 1297 C C . THR A 1 163 ? 6.289 -5.100 10.031 1.00 91.12 163 THR A C 1
ATOM 1299 O O . THR A 1 163 ? 6.607 -5.160 11.218 1.00 91.12 163 THR A O 1
ATOM 1302 N N . LEU A 1 164 ? 5.816 -3.999 9.459 1.00 92.75 164 LEU A N 1
ATOM 1303 C CA . LEU A 1 164 ? 5.662 -2.715 10.126 1.00 92.75 164 LEU A CA 1
ATOM 1304 C C . LEU A 1 164 ? 4.210 -2.242 10.036 1.00 92.75 164 LEU A C 1
ATOM 1306 O O . LEU A 1 164 ? 3.507 -2.524 9.060 1.00 92.75 164 LEU A O 1
ATOM 1310 N N . LEU A 1 165 ? 3.793 -1.494 11.055 1.00 95.19 165 LEU A N 1
ATOM 1311 C CA . LEU A 1 165 ? 2.542 -0.748 11.093 1.00 95.19 165 LEU A CA 1
ATOM 1312 C C . LEU A 1 165 ? 2.889 0.712 11.379 1.00 95.19 165 LEU A C 1
ATOM 1314 O O . LEU A 1 165 ? 3.304 1.039 12.488 1.00 95.19 165 LEU A O 1
ATOM 1318 N N . GLU A 1 166 ? 2.783 1.563 10.362 1.00 95.56 166 GLU A N 1
ATOM 1319 C CA . GLU A 1 166 ? 3.305 2.932 10.405 1.00 95.56 166 GLU A CA 1
ATOM 1320 C C . GLU A 1 166 ? 2.220 3.978 10.148 1.00 95.56 166 GLU A C 1
ATOM 1322 O O . GLU A 1 166 ? 1.261 3.735 9.418 1.00 95.56 166 GLU A O 1
ATOM 1327 N N . THR A 1 167 ? 2.406 5.167 10.714 1.00 96.75 167 THR A N 1
ATOM 1328 C CA . THR A 1 167 ? 1.613 6.367 10.430 1.00 96.75 167 THR A CA 1
ATOM 1329 C C . THR A 1 167 ? 2.188 7.153 9.250 1.00 96.75 167 THR A C 1
ATOM 1331 O O . THR A 1 167 ? 3.326 6.936 8.822 1.00 96.75 167 THR A O 1
ATOM 1334 N N . ILE A 1 168 ? 1.449 8.137 8.730 1.00 95.75 168 ILE A N 1
ATOM 1335 C CA . ILE A 1 168 ? 1.935 8.978 7.621 1.00 95.75 168 ILE A CA 1
ATOM 1336 C C . ILE A 1 168 ? 3.246 9.717 7.961 1.00 95.75 168 ILE A C 1
ATOM 1338 O O . ILE A 1 168 ? 4.168 9.678 7.139 1.00 95.75 168 ILE A O 1
ATOM 1342 N N . PRO A 1 169 ? 3.410 10.359 9.138 1.00 96.00 169 PRO A N 1
ATOM 1343 C CA . PRO A 1 169 ? 4.694 10.946 9.532 1.00 96.00 169 PRO A CA 1
ATOM 1344 C C . PRO A 1 169 ? 5.873 9.959 9.503 1.00 96.00 169 PRO A C 1
ATOM 1346 O O . PRO A 1 169 ? 6.984 10.328 9.114 1.00 96.00 169 PRO A O 1
ATOM 1349 N N . GLN A 1 170 ? 5.642 8.700 9.876 1.00 95.75 170 GLN A N 1
ATOM 1350 C CA . GLN A 1 170 ? 6.674 7.660 9.901 1.00 95.75 170 GLN A CA 1
ATOM 1351 C C . GLN A 1 170 ? 7.059 7.204 8.496 1.00 95.75 170 GLN A C 1
ATOM 1353 O O . GLN A 1 170 ? 8.247 7.153 8.171 1.00 95.75 170 GLN A O 1
ATOM 1358 N N . LEU A 1 171 ? 6.065 7.000 7.627 1.00 95.94 171 LEU A N 1
ATOM 1359 C CA . LEU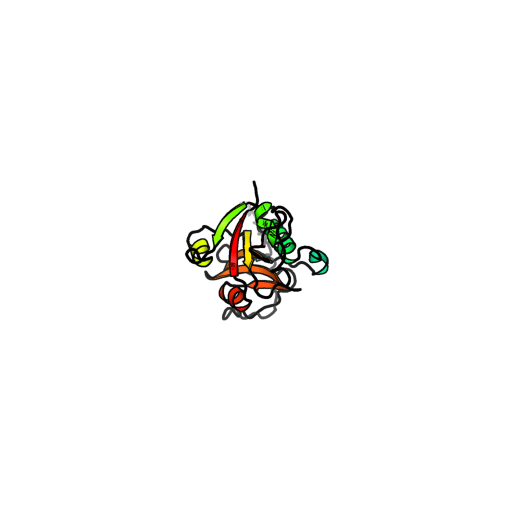 A 1 171 ? 6.280 6.729 6.206 1.00 95.94 171 LEU A CA 1
ATOM 1360 C C . LEU A 1 171 ? 7.096 7.853 5.546 1.00 95.94 171 LEU A C 1
ATOM 1362 O O . LEU A 1 171 ? 8.076 7.583 4.847 1.00 95.94 171 LEU A O 1
ATOM 1366 N N . LYS A 1 172 ? 6.762 9.120 5.836 1.00 95.38 172 LYS A N 1
ATOM 1367 C CA . LYS A 1 172 ? 7.513 10.294 5.357 1.00 95.38 172 LYS A CA 1
ATOM 1368 C C . LYS A 1 172 ? 8.962 10.280 5.851 1.00 95.38 172 LYS A C 1
ATOM 1370 O O . LYS A 1 172 ? 9.874 10.489 5.055 1.00 95.38 172 LYS A O 1
ATOM 1375 N N . LYS A 1 173 ? 9.201 9.970 7.132 1.00 95.75 173 LYS A N 1
ATOM 1376 C CA . LYS A 1 173 ? 10.557 9.828 7.703 1.00 95.75 173 LYS A CA 1
ATOM 1377 C C . LYS A 1 173 ? 11.368 8.719 7.018 1.00 95.75 173 LYS A C 1
ATOM 1379 O O . LYS A 1 173 ? 12.587 8.829 6.922 1.00 95.75 173 LYS A O 1
ATOM 1384 N N . ARG A 1 174 ? 10.699 7.677 6.516 1.00 93.88 174 ARG A N 1
ATOM 1385 C CA . ARG A 1 174 ? 11.294 6.578 5.735 1.00 93.88 174 ARG A CA 1
ATOM 1386 C C . ARG A 1 174 ? 11.540 6.937 4.261 1.00 93.88 174 ARG A C 1
ATOM 1388 O O . ARG A 1 174 ? 12.147 6.151 3.538 1.00 93.88 174 ARG A O 1
ATOM 1395 N N . GLY A 1 175 ? 11.085 8.106 3.810 1.00 96.50 175 GLY A N 1
ATOM 1396 C CA . GLY A 1 175 ? 11.161 8.529 2.412 1.00 96.50 175 GLY A CA 1
ATOM 1397 C C . GLY A 1 175 ? 10.099 7.887 1.517 1.00 96.50 175 GLY A C 1
ATOM 1398 O O . GLY A 1 175 ? 10.257 7.891 0.300 1.00 96.50 175 GLY A O 1
ATOM 1399 N N . LEU A 1 176 ? 9.034 7.318 2.087 1.00 96.88 176 LEU A N 1
ATOM 1400 C CA . LEU A 1 176 ? 7.935 6.745 1.316 1.00 96.88 176 LEU A CA 1
ATOM 1401 C C . LEU A 1 176 ? 6.922 7.830 0.953 1.00 96.88 176 LEU A C 1
ATOM 1403 O O . LEU A 1 176 ? 6.294 8.429 1.824 1.00 96.88 176 LEU A O 1
ATOM 1407 N N . SER A 1 177 ? 6.744 8.038 -0.349 1.00 97.19 177 SER A N 1
ATOM 1408 C CA . SER A 1 177 ? 5.821 9.027 -0.904 1.00 97.19 177 SER A CA 1
ATOM 1409 C C . SER A 1 177 ? 4.661 8.328 -1.616 1.00 97.19 177 SER A C 1
ATOM 1411 O O . SER A 1 177 ? 4.894 7.701 -2.653 1.00 97.19 177 SER A O 1
ATOM 1413 N N . PRO A 1 178 ? 3.421 8.410 -1.102 1.00 97.69 178 PRO A N 1
ATOM 1414 C CA . PRO A 1 178 ? 2.241 7.855 -1.763 1.00 97.69 178 PRO A CA 1
ATOM 1415 C C . PRO A 1 178 ? 2.028 8.389 -3.183 1.00 97.69 178 PRO A C 1
ATOM 1417 O O . PRO A 1 178 ? 2.321 9.550 -3.462 1.00 97.69 178 PRO A O 1
ATOM 1420 N N . ARG A 1 179 ? 1.542 7.522 -4.078 1.00 97.81 179 ARG A N 1
ATOM 1421 C CA . ARG A 1 179 ? 1.318 7.808 -5.506 1.00 97.81 179 ARG A CA 1
ATOM 1422 C C . ARG A 1 179 ? -0.071 7.430 -5.986 1.00 97.81 179 ARG A C 1
ATOM 1424 O O . ARG A 1 179 ? -0.650 8.164 -6.773 1.00 97.81 179 ARG A O 1
ATOM 1431 N N . GLU A 1 180 ? -0.600 6.296 -5.544 1.00 97.69 180 GLU A N 1
ATOM 1432 C CA . GLU A 1 180 ? -1.875 5.777 -6.043 1.00 97.69 180 GLU A CA 1
ATOM 1433 C C . GLU A 1 180 ? -2.619 5.016 -4.947 1.00 97.69 180 GLU A C 1
ATOM 1435 O O . GLU A 1 180 ? -1.994 4.347 -4.120 1.00 97.69 180 GLU A 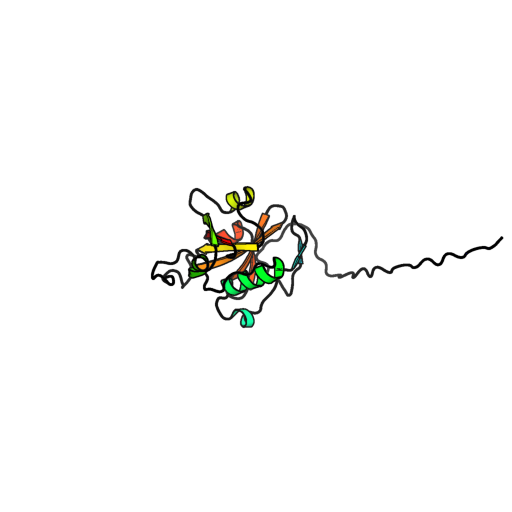O 1
ATOM 1440 N N . VAL A 1 181 ? -3.949 5.088 -4.985 1.00 98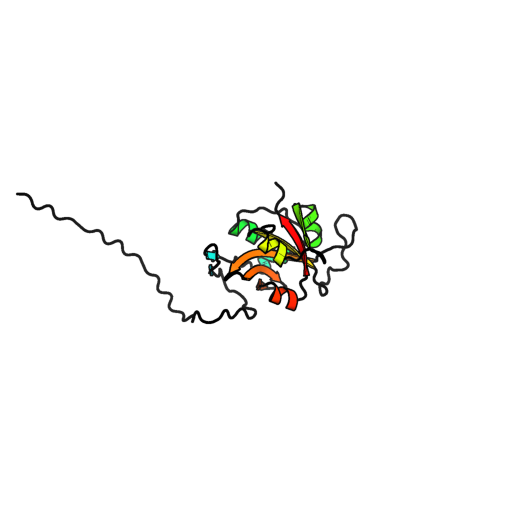.12 181 VAL A N 1
ATOM 1441 C CA . VAL A 1 181 ? -4.864 4.215 -4.241 1.00 98.12 181 VAL A CA 1
ATOM 1442 C C . VAL A 1 181 ? -5.345 3.126 -5.192 1.00 98.12 181 VAL A C 1
ATOM 1444 O O . VAL A 1 181 ? -5.872 3.413 -6.272 1.00 98.12 181 VAL A O 1
ATOM 1447 N N . ILE A 1 182 ? -5.144 1.875 -4.796 1.00 98.38 182 ILE A N 1
ATOM 1448 C CA . ILE A 1 182 ? -5.371 0.691 -5.615 1.00 98.38 182 ILE A CA 1
ATOM 1449 C C . ILE A 1 182 ? -6.337 -0.234 -4.879 1.00 98.38 182 ILE A C 1
ATOM 1451 O O . ILE A 1 182 ? -6.110 -0.596 -3.728 1.00 98.38 182 ILE A O 1
ATOM 1455 N N . VAL A 1 183 ? -7.386 -0.656 -5.578 1.00 98.25 183 VAL A N 1
ATOM 1456 C CA . VAL A 1 183 ? -8.430 -1.570 -5.092 1.00 98.25 183 VAL A CA 1
ATOM 1457 C C . VAL A 1 183 ? -8.447 -2.836 -5.961 1.00 98.25 183 VAL A C 1
ATOM 1459 O O . VAL A 1 183 ? -7.956 -2.792 -7.101 1.00 98.25 183 VAL A O 1
ATOM 1462 N N . PRO A 1 184 ? -8.978 -3.978 -5.484 1.00 97.31 184 PRO A N 1
ATOM 1463 C CA . PRO A 1 184 ? -9.038 -5.181 -6.307 1.00 97.31 184 PRO A CA 1
ATOM 1464 C C . PRO A 1 184 ? -9.912 -4.941 -7.546 1.00 97.31 184 PRO A C 1
ATOM 1466 O O . PRO A 1 184 ? -10.875 -4.167 -7.513 1.00 97.31 184 PRO A O 1
ATOM 1469 N N . LYS A 1 185 ? -9.572 -5.589 -8.667 1.00 93.69 185 LYS A N 1
ATOM 1470 C CA . LYS A 1 185 ? -10.484 -5.623 -9.819 1.00 93.69 185 LYS A CA 1
ATOM 1471 C C . LYS A 1 185 ? -11.701 -6.498 -9.473 1.00 93.69 185 LYS A C 1
ATOM 1473 O O . LYS A 1 185 ? -11.515 -7.501 -8.786 1.00 93.69 185 LYS A O 1
ATOM 1478 N N . PRO A 1 186 ? -12.910 -6.109 -9.915 1.00 82.44 186 PRO A N 1
ATOM 1479 C CA . PRO A 1 186 ? -14.104 -6.937 -9.775 1.00 82.44 186 PRO A CA 1
ATOM 1480 C C . PRO A 1 186 ? -14.001 -8.241 -10.573 1.00 82.44 186 PRO A C 1
ATOM 1482 O O . PRO A 1 186 ? -13.251 -8.264 -11.579 1.00 82.44 186 PRO A O 1
#

Solvent-accessible surface area (backbone atoms only — not comparable to full-atom values): 11159 Å² total; per-residue (Å²): 138,85,85,81,82,82,82,82,82,79,81,79,76,82,79,80,78,77,88,66,96,72,81,90,69,74,90,79,76,72,82,62,79,67,64,85,62,44,76,44,73,33,76,91,46,75,46,67,48,81,72,75,54,59,78,80,30,74,63,47,43,21,33,45,40,28,37,53,46,19,33,72,75,60,68,41,69,54,58,91,50,49,43,48,44,34,64,78,64,25,34,67,81,45,75,39,56,100,88,38,50,72,67,58,32,47,77,69,63,72,51,54,69,50,32,32,34,35,18,26,40,89,86,45,93,59,67,85,41,58,30,98,83,72,40,77,44,79,28,67,38,33,31,20,33,67,40,35,42,91,85,41,54,33,31,36,29,41,56,99,84,41,60,40,75,38,38,66,72,53,37,48,76,72,46,42,42,70,39,32,40,34,40,56,54,132

Foldseek 3Di:
DDDDDDDDDDDDPPPPPPPDDDPPDDPPLPFDQDDAFDWDQAPVGIDTQHDDFCVRCVPLNFQVSLQVRLCVTPVFHQDDDHLQQSCVRFPFQDWDDPVHHPLNCVVVVVDDQSKKWFWAAPPDPCQQPAYPVRHGGDGHHIWGFHHHHVNFTWTWTQDDGGTHIDTPVVCVVRRIGTTTTTGGDD

Sequence (186 aa):
MNKIKKTLYATAAAAVLFTSGYKVGEADVNNRVLGIDEIIQLDSGQRTLPFYSSFELKNLMCAKYARLAAKEIFNLDYIRDHAWNFNKNNKVTHSIDNFTSLENLIDSAGVSPGDIIGTYNPHSSYNDKLDDQGKKIEYTHLLLYFGNMNQEPLFAHFYGSETLLETIPQLKKRGLSPREVIVPKP

Secondary structure (DSSP, 8-state):
-------------------------S---S-----TTEEEEETTEEEEEP---HHHHSSSHHHHHHHHHHHHHH---PPP--GGGHHHHSEEEEE--SS--HHHHHHTT-S-TT-EEEEE-TT-TTTT-B-TTSPBPS-SEEEEEEEEETTEEEEEEEETTEEEEEEHHHHHHTT-EEEEEEE---

Nearest PDB structures (foldseek):
  2h3j-assembly1_A  TM=4.081E-01  e=6.046E+00  Pseudomonas aeruginosa
  2gcx-assembly1_A  TM=4.326E-01  e=8.097E+00  Klebsiella pneumoniae
  8jtr-assembly1_A  TM=3.321E-01  e=3.573E+00  Geobacillus stearothermophilus
  7r7b-assembly2_B  TM=3.916E-01  e=9.101E+00  Bacteroides fragilis

Radius of gyration: 20.96 Å; Cα contacts (8 Å, |Δi|>4): 312; chains: 1; bounding box: 65×47×69 Å